Protein AF-A0A351DWK0-F1 (afdb_monomer)

Radius of gyration: 22.47 Å; Cα contacts (8 Å, |Δi|>4): 484; chains: 1; bounding box: 54×38×73 Å

Structure (mmCIF, N/CA/C/O backbone):
data_AF-A0A351DWK0-F1
#
_entry.id   AF-A0A351DWK0-F1
#
loop_
_atom_site.group_PDB
_atom_site.id
_atom_site.type_symbol
_atom_site.label_atom_id
_atom_site.label_alt_id
_atom_site.label_comp_id
_atom_site.label_asym_id
_atom_site.label_entity_id
_atom_site.label_seq_id
_atom_site.pdbx_PDB_ins_code
_atom_site.Cartn_x
_atom_site.Cartn_y
_atom_site.Cartn_z
_atom_site.occupancy
_atom_site.B_iso_or_equiv
_atom_site.auth_seq_id
_atom_site.auth_comp_id
_atom_site.auth_asym_id
_atom_site.auth_atom_id
_atom_site.pdbx_PDB_model_num
ATOM 1 N N . PHE A 1 1 ? 7.280 5.983 -41.305 1.00 77.06 1 PHE A N 1
ATOM 2 C CA . PHE A 1 1 ? 7.135 5.946 -39.835 1.00 77.06 1 PHE A CA 1
ATOM 3 C C . PHE A 1 1 ? 6.569 7.283 -39.385 1.00 77.06 1 PHE A C 1
ATOM 5 O O . PHE A 1 1 ? 6.806 8.279 -40.056 1.00 77.06 1 PHE A O 1
ATOM 12 N N . SER A 1 2 ? 5.813 7.308 -38.293 1.00 90.44 2 SER A N 1
ATOM 13 C CA . SER A 1 2 ? 5.296 8.537 -37.687 1.00 90.44 2 SER A CA 1
ATOM 14 C C . SER A 1 2 ? 5.762 8.595 -36.242 1.00 90.44 2 SER A C 1
ATOM 16 O O . SER A 1 2 ? 5.677 7.592 -35.536 1.00 90.44 2 SER A O 1
ATOM 18 N N . PHE A 1 3 ? 6.229 9.756 -35.802 1.00 91.00 3 PHE A N 1
ATOM 19 C CA . PHE A 1 3 ? 6.568 9.990 -34.406 1.00 91.00 3 PHE A CA 1
ATOM 20 C C . PHE A 1 3 ? 5.473 10.818 -33.748 1.00 91.00 3 PHE A C 1
ATOM 22 O O . PHE A 1 3 ? 4.978 11.780 -34.332 1.00 91.00 3 PHE A O 1
ATOM 29 N N . ARG A 1 4 ? 5.121 10.455 -32.516 1.00 91.44 4 ARG A N 1
ATOM 30 C CA . ARG A 1 4 ? 4.272 11.262 -31.643 1.00 91.44 4 ARG A CA 1
ATOM 31 C C . ARG A 1 4 ? 5.098 11.658 -30.430 1.00 91.44 4 ARG A C 1
ATOM 33 O O . ARG A 1 4 ? 5.529 10.788 -29.681 1.00 91.44 4 ARG A O 1
ATOM 40 N N . ARG A 1 5 ? 5.306 12.961 -30.237 1.00 92.44 5 ARG A N 1
ATOM 41 C CA . ARG A 1 5 ? 5.884 13.486 -28.996 1.00 92.44 5 ARG A CA 1
ATOM 42 C C . ARG A 1 5 ? 4.793 13.541 -27.931 1.00 92.44 5 ARG A C 1
ATOM 44 O O . ARG A 1 5 ? 3.700 14.034 -28.201 1.00 92.44 5 ARG A O 1
ATOM 51 N N . VAL A 1 6 ? 5.102 13.051 -26.737 1.00 90.69 6 VAL A N 1
ATOM 52 C CA . VAL A 1 6 ? 4.281 13.235 -25.537 1.00 90.69 6 VAL A CA 1
ATOM 53 C C . VAL A 1 6 ? 5.080 14.123 -24.594 1.00 90.69 6 VAL A C 1
ATOM 55 O O . VAL A 1 6 ? 6.184 13.765 -24.203 1.00 90.69 6 VAL A O 1
ATOM 58 N N . GLU A 1 7 ? 4.556 15.305 -24.291 1.00 91.62 7 GLU A N 1
ATOM 59 C CA . GLU A 1 7 ? 5.207 16.290 -23.424 1.00 91.62 7 GLU A CA 1
ATOM 60 C C . GLU A 1 7 ? 4.630 16.173 -22.014 1.00 91.62 7 GLU A C 1
ATOM 62 O O . GLU A 1 7 ? 3.740 16.918 -21.614 1.00 91.62 7 GLU A O 1
ATOM 67 N N . LYS A 1 8 ? 5.084 15.139 -21.306 1.00 89.06 8 LYS A N 1
ATOM 68 C CA . LYS A 1 8 ? 4.753 14.856 -19.910 1.00 89.06 8 LYS A CA 1
ATOM 69 C C . LYS A 1 8 ? 5.985 14.285 -19.220 1.00 89.06 8 LYS A C 1
ATOM 71 O O . LYS A 1 8 ? 6.815 13.643 -19.865 1.00 89.06 8 LYS A O 1
ATOM 76 N N . GLU A 1 9 ? 6.069 14.471 -17.910 1.00 88.06 9 GLU A N 1
ATOM 77 C CA . GLU A 1 9 ? 7.011 13.711 -17.096 1.00 88.06 9 GLU A CA 1
ATOM 78 C C . GLU A 1 9 ? 6.636 12.229 -17.120 1.00 88.06 9 GLU A C 1
ATOM 80 O O . GLU A 1 9 ? 5.460 11.881 -17.026 1.00 88.06 9 GLU A O 1
ATOM 85 N N . LEU A 1 10 ? 7.630 11.347 -17.251 1.00 87.94 10 LEU A N 1
ATOM 86 C CA . LEU A 1 10 ? 7.388 9.921 -17.476 1.00 87.94 10 LEU A CA 1
ATOM 87 C C . LEU A 1 10 ? 6.623 9.262 -16.318 1.00 87.94 10 LEU A C 1
ATOM 89 O O . LEU A 1 10 ? 5.767 8.422 -16.569 1.00 87.9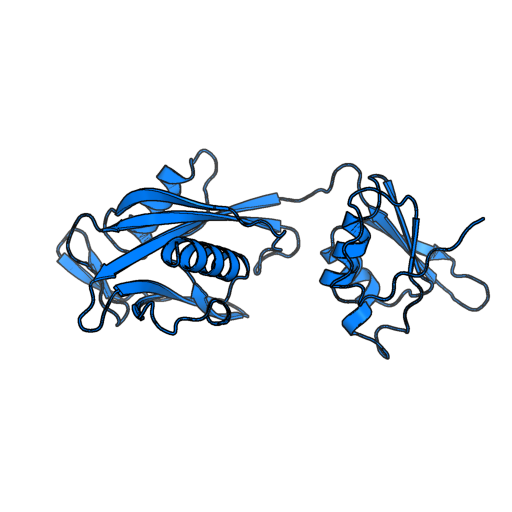4 10 LEU A O 1
ATOM 93 N N . LEU A 1 11 ? 6.878 9.685 -15.075 1.00 85.38 11 LEU A N 1
ATOM 94 C CA . LEU A 1 11 ? 6.152 9.221 -13.883 1.00 85.38 11 LEU A CA 1
ATOM 95 C C . LEU A 1 11 ? 4.657 9.563 -13.903 1.00 85.38 11 LEU A C 1
ATOM 97 O O . LEU A 1 11 ? 3.870 8.883 -13.256 1.00 85.38 11 LEU A O 1
ATOM 101 N N . HIS A 1 12 ? 4.274 10.603 -14.641 1.00 83.44 12 HIS A N 1
ATOM 102 C CA . HIS A 1 12 ? 2.909 11.131 -14.711 1.00 83.44 12 HIS A CA 1
ATOM 103 C C . HIS A 1 12 ? 2.319 11.002 -16.124 1.00 83.44 12 HIS A C 1
ATOM 105 O O . HIS A 1 12 ? 1.314 11.632 -16.466 1.00 83.44 12 HIS A O 1
ATOM 111 N N . ALA A 1 13 ? 2.976 10.228 -16.989 1.00 83.00 13 ALA A N 1
ATOM 112 C CA . ALA A 1 13 ? 2.512 9.989 -18.337 1.00 83.00 13 ALA A CA 1
ATOM 113 C C . ALA A 1 13 ? 1.430 8.904 -18.316 1.00 83.00 13 ALA A C 1
ATOM 115 O O . ALA A 1 13 ? 1.707 7.756 -17.977 1.00 83.00 13 ALA A O 1
ATOM 116 N N . ASP A 1 14 ? 0.218 9.254 -18.753 1.00 84.94 14 ASP A N 1
ATOM 117 C CA . ASP A 1 14 ? -0.890 8.307 -18.954 1.00 84.94 14 ASP A CA 1
ATOM 118 C C . ASP A 1 14 ? -0.629 7.438 -20.191 1.00 84.94 14 ASP A C 1
ATOM 120 O O . ASP A 1 14 ? -1.226 7.607 -21.261 1.00 84.94 14 ASP A O 1
ATOM 124 N N . LEU A 1 15 ? 0.356 6.551 -20.083 1.00 90.00 15 LEU A N 1
ATOM 125 C CA . LEU A 1 15 ? 0.690 5.606 -21.133 1.00 90.00 15 LEU A CA 1
ATOM 126 C C . LEU A 1 15 ? -0.313 4.447 -21.107 1.00 90.00 15 LEU A C 1
ATOM 128 O O . LEU A 1 15 ? -0.598 3.909 -20.039 1.00 90.00 15 LEU A O 1
ATOM 132 N N . PRO A 1 16 ? -0.823 4.011 -22.272 1.00 90.25 16 PRO A N 1
ATOM 133 C CA . PRO A 1 16 ? -1.728 2.874 -22.323 1.00 90.25 16 PRO A CA 1
ATOM 134 C C . PRO A 1 16 ? -1.023 1.601 -21.844 1.00 90.25 16 PRO A C 1
ATOM 136 O O . PRO A 1 16 ? 0.094 1.287 -22.271 1.00 90.25 16 PRO A O 1
ATOM 139 N N . GLU A 1 17 ? -1.693 0.846 -20.977 1.00 87.50 17 GLU A N 1
ATOM 140 C CA . GLU A 1 17 ? -1.194 -0.438 -20.499 1.00 87.50 17 GLU A CA 1
ATOM 141 C C . GLU A 1 17 ? -1.066 -1.460 -21.633 1.00 87.50 17 GLU A C 1
ATOM 143 O O . GLU A 1 17 ? -1.918 -1.548 -22.518 1.00 87.50 17 GLU A O 1
ATOM 148 N N . ARG A 1 18 ? -0.016 -2.292 -21.572 1.00 89.12 18 ARG A N 1
ATOM 149 C CA . ARG A 1 18 ? 0.206 -3.431 -22.485 1.00 89.12 18 ARG A CA 1
ATOM 150 C C . ARG A 1 18 ? 0.098 -3.051 -23.969 1.00 89.12 18 ARG A C 1
ATOM 152 O O . ARG A 1 18 ? -0.403 -3.828 -24.779 1.00 89.12 18 ARG A O 1
ATOM 159 N N . HIS A 1 19 ? 0.565 -1.864 -24.333 1.00 94.56 19 HIS A N 1
ATOM 160 C CA . HIS A 1 19 ? 0.405 -1.317 -25.674 1.00 94.56 19 HIS A CA 1
ATOM 161 C C . HIS A 1 19 ? 1.674 -1.419 -26.522 1.00 94.56 19 HIS A C 1
ATOM 163 O O . HIS A 1 19 ? 1.600 -1.735 -27.709 1.00 94.56 19 HIS A O 1
ATOM 169 N N . TYR A 1 20 ? 2.841 -1.178 -25.925 1.00 97.00 20 TYR A N 1
ATOM 170 C CA . TYR A 1 20 ? 4.104 -1.070 -26.652 1.00 97.00 20 TYR A CA 1
ATOM 171 C C . TYR A 1 20 ? 4.852 -2.403 -26.701 1.00 97.00 20 TYR A C 1
ATOM 173 O O . TYR A 1 20 ? 4.844 -3.171 -25.744 1.00 97.00 20 TYR A O 1
ATOM 181 N N . ASP A 1 21 ? 5.532 -2.685 -27.809 1.00 97.25 21 ASP A N 1
ATOM 182 C CA . ASP A 1 21 ? 6.360 -3.891 -27.945 1.00 97.25 21 ASP A CA 1
ATOM 183 C C . ASP A 1 21 ? 7.788 -3.668 -27.418 1.00 97.25 21 ASP A C 1
ATOM 185 O O . ASP A 1 21 ? 8.394 -4.575 -26.841 1.00 97.25 21 ASP A O 1
ATOM 189 N N . VAL A 1 22 ? 8.324 -2.453 -27.595 1.00 97.31 22 VAL A N 1
ATOM 190 C CA . VAL A 1 22 ? 9.688 -2.082 -27.198 1.00 97.31 22 VAL A CA 1
ATOM 191 C C . VAL A 1 22 ? 9.729 -0.657 -26.641 1.00 97.31 22 VAL A C 1
ATOM 193 O O . VAL A 1 22 ? 9.125 0.253 -27.206 1.00 97.31 22 VAL A O 1
ATOM 196 N N . VAL A 1 23 ? 10.493 -0.463 -25.568 1.00 97.25 23 VAL A N 1
ATOM 197 C CA . VAL A 1 23 ? 10.892 0.829 -25.005 1.00 97.25 23 VAL A CA 1
ATOM 198 C C . VAL A 1 23 ? 12.396 1.004 -25.210 1.00 97.25 23 VAL A C 1
ATOM 200 O O . VAL A 1 23 ? 13.201 0.194 -24.745 1.00 97.25 23 VAL A O 1
ATOM 203 N N . PHE A 1 24 ? 12.784 2.078 -25.893 1.00 96.31 24 PHE A N 1
ATOM 204 C CA . PHE A 1 24 ? 14.175 2.520 -25.978 1.00 96.31 24 PHE A CA 1
ATOM 205 C C . PHE A 1 24 ? 14.410 3.557 -24.883 1.00 96.31 24 PHE A C 1
ATOM 207 O O . PHE A 1 24 ? 13.910 4.676 -24.976 1.00 96.31 24 PHE A O 1
ATOM 214 N N . PHE A 1 25 ? 15.118 3.166 -23.825 1.00 96.00 25 PHE A N 1
ATOM 215 C CA . PHE A 1 25 ? 15.338 4.015 -22.662 1.00 96.00 25 PHE A CA 1
ATOM 216 C C . PHE A 1 25 ? 16.722 4.667 -22.719 1.00 96.00 25 PHE A C 1
ATOM 218 O O . PHE A 1 25 ? 17.745 4.016 -22.482 1.00 96.00 25 PHE A O 1
ATOM 225 N N . ASP A 1 26 ? 16.727 5.956 -23.047 1.00 93.75 26 ASP A N 1
ATOM 226 C CA . ASP A 1 26 ? 17.923 6.759 -23.321 1.00 93.75 26 ASP A CA 1
ATOM 227 C C . ASP A 1 26 ? 17.987 7.986 -22.394 1.00 93.75 26 ASP A C 1
ATOM 229 O O . ASP A 1 26 ? 18.011 9.132 -22.833 1.00 93.75 26 ASP A O 1
ATOM 233 N N . ALA A 1 27 ? 17.922 7.733 -21.084 1.00 92.25 27 ALA A N 1
ATOM 234 C CA . ALA A 1 27 ? 18.129 8.744 -20.045 1.00 92.25 27 ALA A CA 1
ATOM 235 C C . ALA A 1 27 ? 19.622 8.899 -19.722 1.00 92.25 27 ALA A C 1
ATOM 237 O O . ALA A 1 27 ? 20.415 7.985 -19.979 1.00 92.25 27 ALA A O 1
ATOM 238 N N . PHE A 1 28 ? 20.012 10.013 -19.091 1.00 93.50 28 PHE A N 1
ATOM 239 C CA . PHE A 1 28 ? 21.391 10.179 -18.627 1.00 93.50 28 PHE A CA 1
ATOM 240 C C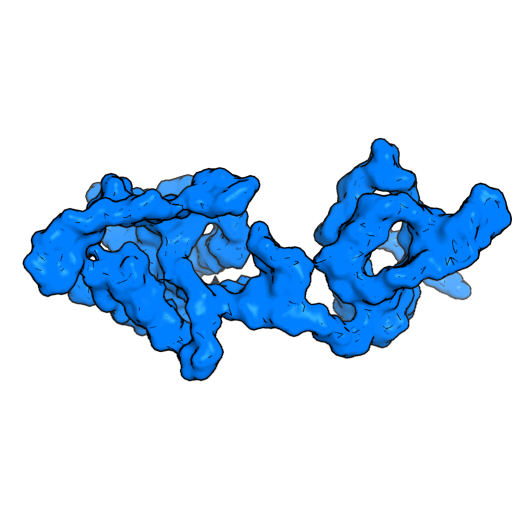 . PHE A 1 28 ? 21.759 9.109 -17.591 1.00 93.50 28 PHE A C 1
ATOM 242 O O . PHE A 1 28 ? 20.903 8.454 -17.001 1.00 93.50 28 PHE A O 1
ATOM 249 N N . ALA A 1 29 ? 23.059 8.897 -17.359 1.00 89.94 29 ALA A N 1
ATOM 250 C CA . ALA A 1 29 ? 23.512 7.865 -16.425 1.00 89.94 29 ALA A CA 1
ATOM 251 C C . ALA A 1 29 ? 22.920 8.068 -15.009 1.00 89.94 29 ALA A C 1
ATOM 253 O O . ALA A 1 29 ? 22.772 9.217 -14.591 1.00 89.94 29 ALA A O 1
ATOM 254 N N . PRO A 1 30 ? 22.673 6.992 -14.237 1.00 92.06 30 PRO A N 1
ATOM 255 C CA . PRO A 1 30 ? 22.147 7.066 -12.870 1.00 92.06 30 PRO A CA 1
ATOM 256 C C . PRO A 1 30 ? 22.837 8.069 -11.943 1.00 92.06 30 PRO A C 1
ATOM 258 O O . PRO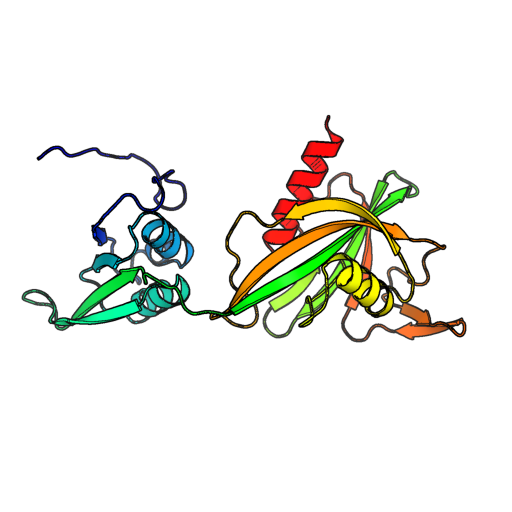 A 1 30 ? 22.188 8.648 -11.087 1.00 92.06 30 PRO A O 1
ATOM 261 N N . THR A 1 31 ? 24.135 8.317 -12.117 1.00 92.62 31 THR A N 1
ATOM 262 C CA . THR A 1 31 ? 24.879 9.311 -11.327 1.00 92.62 31 THR A CA 1
ATOM 263 C C . THR A 1 31 ? 24.539 10.762 -11.675 1.00 92.62 31 THR A C 1
ATOM 265 O O . THR A 1 31 ? 24.721 11.639 -10.840 1.00 92.62 31 THR A O 1
ATOM 268 N N . ALA A 1 32 ? 24.109 11.025 -12.909 1.00 94.31 32 ALA A N 1
ATOM 269 C CA . ALA A 1 32 ? 23.746 12.354 -13.395 1.00 94.31 32 ALA A CA 1
ATOM 270 C C . ALA A 1 32 ? 22.243 12.623 -13.245 1.00 94.31 32 ALA A C 1
ATOM 272 O O . ALA A 1 32 ? 21.851 13.739 -12.922 1.00 94.31 32 ALA A O 1
ATOM 273 N N . GLU A 1 33 ? 21.411 11.598 -13.441 1.00 93.31 33 GLU A N 1
ATOM 274 C CA . GLU A 1 33 ? 19.953 11.726 -13.406 1.00 93.31 33 GLU A CA 1
ATOM 275 C C . GLU A 1 33 ? 19.294 10.577 -12.616 1.00 93.31 33 GLU A C 1
ATOM 277 O O . GLU A 1 33 ? 18.592 9.747 -13.190 1.00 93.31 33 GLU A O 1
ATOM 282 N N . PRO A 1 34 ? 19.500 10.486 -11.285 1.00 92.19 34 PRO A N 1
ATOM 283 C CA . PRO A 1 34 ? 19.082 9.317 -10.502 1.00 92.19 34 PRO A CA 1
ATOM 284 C C . PRO A 1 34 ? 17.572 9.047 -10.531 1.00 92.19 34 PRO A C 1
ATOM 286 O O . PRO A 1 34 ? 17.145 7.894 -10.524 1.00 92.19 34 PRO A O 1
ATOM 289 N N . HIS A 1 35 ? 16.756 10.103 -10.579 1.00 91.94 35 HIS A N 1
ATOM 290 C CA . HIS A 1 35 ? 15.296 10.012 -10.496 1.00 91.94 35 HIS A CA 1
ATOM 291 C C . HIS A 1 35 ? 14.674 9.248 -11.680 1.00 91.94 35 HIS A C 1
ATOM 293 O O . HIS A 1 35 ? 13.710 8.501 -11.490 1.00 91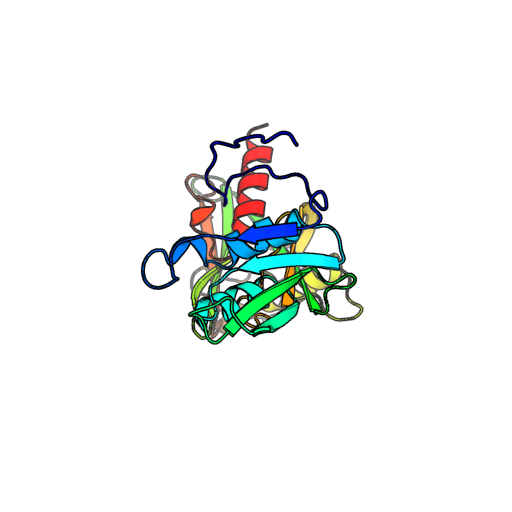.94 35 HIS A O 1
ATOM 299 N N . MET A 1 36 ? 15.273 9.349 -12.874 1.00 94.38 36 MET A N 1
ATOM 300 C CA . MET A 1 36 ? 14.857 8.596 -14.064 1.00 94.38 36 MET A CA 1
ATOM 301 C C . MET A 1 36 ? 15.107 7.090 -13.932 1.00 94.38 36 MET A C 1
ATOM 303 O O . MET A 1 36 ? 14.481 6.294 -14.626 1.00 94.38 36 MET A O 1
ATOM 307 N N . TRP A 1 37 ? 15.977 6.679 -13.009 1.00 94.25 37 TRP A N 1
ATOM 308 C CA . TRP A 1 37 ? 16.263 5.275 -12.708 1.00 94.25 37 TRP A CA 1
ATOM 309 C C . TRP A 1 37 ? 15.542 4.780 -11.455 1.00 94.25 37 TRP A C 1
ATOM 311 O O . TRP A 1 37 ? 15.923 3.758 -10.888 1.00 94.25 37 TRP A O 1
ATOM 321 N N . SER A 1 38 ? 14.508 5.493 -11.009 1.00 90.12 38 SER A N 1
ATOM 322 C CA . SER A 1 38 ? 13.667 5.052 -9.901 1.00 90.12 38 SER A CA 1
ATOM 323 C C . SER A 1 38 ? 12.831 3.825 -10.275 1.00 90.12 38 SER A C 1
ATOM 325 O O . SER A 1 38 ? 12.498 3.592 -11.440 1.00 90.12 38 SER A O 1
ATOM 327 N N . VAL A 1 39 ? 12.443 3.050 -9.259 1.00 86.25 39 VAL A N 1
ATOM 328 C CA . VAL A 1 39 ? 11.550 1.893 -9.432 1.00 86.25 39 VAL A CA 1
ATOM 329 C C . VAL A 1 39 ? 10.219 2.320 -10.059 1.00 86.25 39 VAL A C 1
ATOM 331 O O . VAL A 1 39 ? 9.743 1.635 -10.954 1.00 86.25 39 VAL A O 1
ATOM 334 N N . GLY A 1 40 ? 9.672 3.480 -9.672 1.00 84.50 40 GLY A N 1
ATOM 335 C CA . GLY A 1 40 ? 8.426 4.009 -10.238 1.00 84.50 40 GLY A CA 1
ATOM 336 C C . GLY A 1 40 ? 8.505 4.248 -11.748 1.00 84.50 40 GLY A C 1
ATOM 337 O O . GLY A 1 40 ? 7.624 3.816 -12.484 1.00 84.50 40 GLY A O 1
ATOM 338 N N . VAL A 1 41 ? 9.597 4.849 -12.241 1.00 93.12 41 VAL A N 1
ATOM 339 C CA . VAL A 1 41 ? 9.803 5.050 -13.690 1.00 93.12 41 VAL A CA 1
ATOM 340 C C . VAL A 1 41 ? 9.904 3.710 -14.423 1.00 93.12 41 VAL A C 1
ATOM 342 O O . VAL A 1 41 ? 9.274 3.516 -15.466 1.00 93.12 41 VAL A O 1
ATOM 345 N N . MET A 1 42 ? 10.671 2.765 -13.872 1.00 94.25 42 MET A N 1
ATOM 346 C CA . MET A 1 42 ? 10.795 1.422 -14.445 1.00 94.25 42 MET A CA 1
ATOM 347 C C . MET A 1 42 ? 9.447 0.696 -14.472 1.00 94.25 42 MET A C 1
ATOM 349 O O . MET A 1 42 ? 9.137 0.019 -15.451 1.00 94.25 42 MET A O 1
ATOM 353 N N . ASP A 1 43 ? 8.624 0.869 -13.443 1.00 88.94 43 ASP A N 1
ATOM 354 C CA . ASP A 1 43 ? 7.317 0.234 -13.350 1.00 88.94 43 ASP A CA 1
ATOM 355 C C . ASP A 1 43 ? 6.307 0.816 -14.351 1.00 88.94 43 ASP A C 1
ATOM 357 O O . ASP A 1 43 ? 5.617 0.045 -15.018 1.00 88.94 43 ASP A O 1
ATOM 361 N N . VAL A 1 44 ? 6.296 2.137 -14.582 1.00 91.88 44 VAL A N 1
ATOM 362 C CA . VAL A 1 44 ? 5.507 2.754 -15.670 1.00 91.88 44 VAL A CA 1
ATOM 363 C C . VAL A 1 44 ? 5.880 2.142 -17.025 1.00 91.88 44 VAL A C 1
ATOM 365 O O . VAL A 1 44 ? 5.011 1.712 -17.791 1.00 91.88 44 VAL A O 1
ATOM 368 N N . MET A 1 45 ? 7.181 2.034 -17.316 1.00 95.06 45 MET A N 1
ATOM 369 C CA . MET A 1 45 ? 7.654 1.434 -18.569 1.00 95.06 45 MET A CA 1
ATOM 370 C C . MET A 1 45 ? 7.313 -0.055 -18.671 1.00 95.06 45 MET A C 1
ATOM 372 O O . MET A 1 45 ? 6.990 -0.553 -19.751 1.00 95.06 45 MET A O 1
ATOM 376 N N . ARG A 1 46 ? 7.352 -0.789 -17.557 1.00 93.00 46 ARG A N 1
ATOM 377 C CA . ARG A 1 46 ? 6.934 -2.192 -17.528 1.00 93.00 46 ARG A CA 1
ATOM 378 C C . ARG A 1 46 ? 5.444 -2.328 -17.824 1.00 93.00 46 ARG A C 1
ATOM 380 O O . ARG A 1 46 ? 5.067 -3.189 -18.617 1.00 93.00 46 ARG A O 1
ATOM 387 N N . HIS A 1 47 ? 4.598 -1.500 -17.219 1.00 89.88 47 HIS A N 1
ATOM 388 C CA . HIS A 1 47 ? 3.147 -1.571 -17.384 1.00 89.88 47 HIS A CA 1
ATOM 389 C C . HIS A 1 47 ? 2.694 -1.238 -18.806 1.00 89.88 47 HIS A C 1
ATOM 391 O O . HIS A 1 47 ? 1.775 -1.890 -19.318 1.00 89.88 47 HIS A O 1
ATOM 397 N N . CYS A 1 48 ? 3.373 -0.310 -19.483 1.00 94.00 48 CYS A N 1
ATOM 398 C CA . CYS A 1 48 ? 3.033 0.061 -20.854 1.00 94.00 48 CYS A CA 1
ATOM 399 C C . CYS A 1 48 ? 3.508 -0.965 -21.906 1.00 94.00 48 CYS A C 1
ATOM 401 O O . CYS A 1 48 ? 2.934 -1.035 -22.995 1.00 94.00 48 CYS A O 1
ATOM 403 N N . LEU A 1 49 ? 4.500 -1.809 -21.593 1.00 95.75 49 LEU A N 1
ATOM 404 C CA . LEU A 1 49 ? 4.978 -2.880 -22.479 1.00 95.75 49 LEU A CA 1
ATOM 405 C C . LEU A 1 49 ? 4.006 -4.064 -22.544 1.00 95.75 49 LEU A C 1
ATOM 407 O O . LEU A 1 49 ? 3.473 -4.479 -21.527 1.00 95.75 49 LEU A O 1
ATOM 411 N N . LYS A 1 50 ? 3.803 -4.703 -23.694 1.00 93.88 50 LYS A N 1
ATOM 412 C CA . LYS A 1 50 ? 3.089 -5.992 -23.777 1.00 93.88 50 LYS A CA 1
ATOM 413 C C . LYS A 1 50 ? 3.835 -7.090 -23.005 1.00 93.88 50 LYS A C 1
ATOM 415 O O . LYS A 1 50 ? 5.054 -7.005 -22.849 1.00 93.88 50 LYS A O 1
ATOM 420 N N . PRO A 1 51 ? 3.150 -8.155 -22.545 1.00 87.31 51 PRO A N 1
ATOM 421 C CA . PRO A 1 51 ? 3.819 -9.378 -22.102 1.00 87.31 51 PRO A CA 1
ATOM 422 C C . PRO A 1 51 ? 4.847 -9.852 -23.144 1.00 87.31 51 PRO A C 1
ATOM 424 O O . PRO A 1 51 ? 4.509 -9.980 -24.318 1.00 87.31 51 PRO A O 1
ATOM 427 N N . GLY A 1 52 ? 6.095 -10.069 -22.727 1.00 90.50 52 GLY A N 1
ATOM 428 C CA . GLY A 1 52 ? 7.224 -10.404 -23.604 1.00 90.50 52 GLY A CA 1
ATOM 429 C C . GLY A 1 52 ? 7.943 -9.204 -24.237 1.00 90.50 52 GLY A C 1
ATOM 430 O O . GLY A 1 52 ? 9.009 -9.389 -24.823 1.00 90.50 52 GLY A O 1
ATOM 431 N N . GLY A 1 53 ? 7.403 -7.989 -24.097 1.00 95.62 53 GLY A N 1
ATOM 432 C CA . GLY A 1 53 ? 7.988 -6.749 -24.606 1.00 95.62 53 GLY A CA 1
ATOM 433 C C . GLY A 1 53 ? 9.287 -6.359 -23.899 1.00 95.62 53 GLY A C 1
ATOM 434 O O . GLY A 1 53 ? 9.567 -6.810 -22.780 1.00 95.62 53 GLY A O 1
ATOM 435 N N . TRP A 1 54 ? 10.104 -5.541 -24.565 1.00 96.50 54 TRP A N 1
ATOM 436 C CA . TRP A 1 54 ? 11.474 -5.243 -24.131 1.00 96.50 54 TRP A CA 1
ATOM 437 C C . TRP A 1 54 ? 11.671 -3.782 -23.762 1.00 96.50 54 TRP A C 1
ATOM 439 O O . TRP A 1 54 ? 11.257 -2.894 -24.493 1.00 96.50 54 TRP A O 1
ATOM 449 N N . LEU A 1 55 ? 12.417 -3.536 -22.695 1.00 97.62 55 LEU A N 1
ATOM 450 C CA . LEU A 1 55 ? 13.115 -2.280 -22.483 1.00 97.62 55 LEU A CA 1
ATOM 451 C C . LEU A 1 55 ? 14.598 -2.500 -22.779 1.00 97.62 55 LEU A C 1
ATOM 453 O O . LEU A 1 55 ? 15.207 -3.452 -22.288 1.00 97.62 55 LEU A O 1
ATOM 457 N N . VAL A 1 56 ? 15.189 -1.621 -23.581 1.00 96.38 56 VAL A N 1
ATOM 458 C CA . VAL A 1 56 ? 16.625 -1.637 -23.885 1.00 96.38 56 VAL A CA 1
ATOM 459 C C . VAL A 1 56 ? 17.254 -0.298 -23.535 1.00 96.38 56 VAL A C 1
ATOM 461 O O . VAL A 1 56 ? 16.670 0.754 -23.782 1.00 96.38 56 VAL A O 1
ATOM 464 N N . THR A 1 57 ? 18.454 -0.335 -22.960 1.00 95.31 57 THR A N 1
ATOM 465 C CA . THR A 1 57 ? 19.218 0.871 -22.627 1.00 95.31 57 THR A CA 1
ATOM 466 C C . THR A 1 57 ? 20.712 0.620 -22.767 1.00 95.31 57 THR A C 1
ATOM 468 O O . THR A 1 57 ? 21.188 -0.488 -22.518 1.00 95.31 57 THR A O 1
ATOM 471 N N . TYR A 1 58 ? 21.473 1.659 -23.119 1.00 92.69 58 TYR A N 1
ATOM 472 C 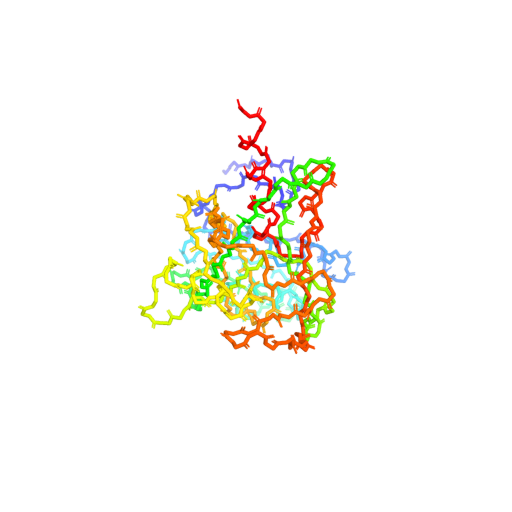CA . TYR A 1 58 ? 22.934 1.591 -23.140 1.00 92.69 58 TYR A CA 1
ATOM 473 C C . TYR A 1 58 ? 23.537 1.443 -21.732 1.00 92.69 58 TYR A C 1
ATOM 475 O O . TYR A 1 58 ? 24.701 1.060 -21.592 1.00 92.69 58 TYR A O 1
ATOM 483 N N . CYS A 1 59 ? 22.790 1.798 -20.682 1.00 92.12 59 CYS A N 1
ATOM 484 C CA . CYS A 1 59 ? 23.277 1.772 -19.311 1.00 92.12 59 CYS A CA 1
ATOM 485 C C . CYS A 1 59 ? 23.441 0.331 -18.808 1.00 92.12 59 CYS A C 1
ATOM 487 O O . CYS A 1 59 ? 22.540 -0.492 -18.940 1.00 92.12 59 CYS A O 1
ATOM 489 N N . ALA A 1 60 ? 24.582 0.042 -18.179 1.00 92.75 60 ALA A N 1
ATOM 490 C CA . ALA A 1 60 ? 24.863 -1.239 -17.522 1.00 92.75 60 ALA A CA 1
ATOM 491 C C . ALA A 1 60 ? 25.227 -1.093 -16.037 1.00 92.75 60 ALA A C 1
ATOM 493 O O . ALA A 1 60 ? 25.798 -2.003 -15.431 1.00 92.75 60 ALA A O 1
ATOM 494 N N . GLN A 1 61 ? 24.918 0.062 -15.442 1.00 93.19 61 GLN A N 1
ATOM 495 C CA . GLN A 1 61 ? 25.220 0.328 -14.039 1.00 93.19 61 GLN A CA 1
ATOM 496 C C . GLN A 1 61 ? 24.354 -0.523 -13.098 1.00 93.19 61 GLN A C 1
ATOM 498 O O . GLN A 1 61 ? 23.238 -0.933 -13.425 1.00 93.19 61 GLN A O 1
ATOM 503 N N . GLY A 1 62 ? 24.892 -0.798 -11.906 1.00 91.19 62 GLY A N 1
ATOM 504 C CA . GLY A 1 62 ? 24.241 -1.651 -10.910 1.00 91.19 62 GLY A CA 1
ATOM 505 C C . GLY A 1 62 ? 22.900 -1.101 -10.421 1.00 91.19 62 GLY A C 1
ATOM 506 O O . GLY A 1 62 ? 21.964 -1.882 -10.272 1.00 91.19 62 GLY A O 1
ATOM 507 N N . ASP A 1 63 ? 22.796 0.217 -10.226 1.00 89.25 63 ASP A N 1
ATOM 508 C CA . ASP A 1 63 ? 21.558 0.880 -9.791 1.00 89.25 63 ASP A CA 1
ATOM 509 C C . ASP A 1 63 ? 20.427 0.699 -10.802 1.00 89.25 63 ASP A C 1
ATOM 511 O O . ASP A 1 63 ? 19.350 0.242 -10.434 1.00 89.25 63 ASP A O 1
ATOM 515 N N . ALA A 1 64 ? 20.711 0.927 -12.088 1.00 93.81 64 ALA A N 1
ATOM 516 C CA . ALA A 1 64 ? 19.760 0.697 -13.173 1.00 93.81 64 ALA A CA 1
ATOM 517 C C . ALA A 1 64 ? 19.239 -0.748 -13.178 1.00 93.81 64 ALA A C 1
ATOM 519 O O . ALA A 1 64 ? 18.033 -0.987 -13.231 1.00 93.81 64 ALA A O 1
ATOM 520 N N . ARG A 1 65 ? 20.147 -1.729 -13.064 1.00 93.38 65 ARG A N 1
ATOM 521 C CA . ARG A 1 65 ? 19.769 -3.148 -13.014 1.00 93.38 65 ARG A CA 1
ATOM 522 C C . ARG A 1 65 ? 18.894 -3.464 -11.802 1.00 93.38 65 ARG A C 1
ATOM 524 O O . ARG A 1 65 ? 17.932 -4.212 -11.947 1.00 93.38 65 ARG A O 1
ATOM 531 N N . ARG A 1 66 ? 19.241 -2.947 -10.619 1.00 87.56 66 ARG A N 1
ATOM 532 C CA . ARG A 1 66 ? 18.450 -3.153 -9.397 1.00 87.56 66 ARG A CA 1
ATOM 533 C C . ARG A 1 66 ? 17.053 -2.567 -9.550 1.00 87.56 66 ARG A C 1
ATOM 535 O O . ARG A 1 66 ? 16.097 -3.294 -9.332 1.00 87.56 66 ARG A O 1
ATOM 542 N N . ALA A 1 67 ? 16.937 -1.327 -10.021 1.00 88.19 67 ALA A N 1
ATOM 543 C CA . ALA A 1 67 ? 15.645 -0.683 -10.229 1.00 88.19 67 ALA A CA 1
ATOM 544 C C . ALA A 1 67 ? 14.747 -1.462 -11.203 1.00 88.19 67 ALA A C 1
ATOM 546 O O . ALA A 1 67 ? 13.570 -1.664 -10.919 1.00 88.19 67 ALA A O 1
ATOM 547 N N . MET A 1 68 ? 15.301 -1.962 -12.314 1.00 93.00 68 MET A N 1
ATOM 548 C CA . MET A 1 68 ? 14.554 -2.798 -13.263 1.00 93.00 68 MET A CA 1
ATOM 549 C C . MET A 1 68 ? 14.078 -4.118 -12.639 1.00 93.00 68 MET A C 1
ATOM 551 O O . MET A 1 68 ? 12.942 -4.526 -12.874 1.00 93.00 68 MET A O 1
ATOM 555 N N . LEU A 1 69 ? 14.927 -4.785 -11.850 1.00 85.75 69 LEU A N 1
ATOM 556 C CA . LEU A 1 69 ? 14.554 -6.019 -11.150 1.00 85.75 69 LEU A CA 1
ATOM 557 C C . LEU A 1 69 ? 13.462 -5.766 -10.109 1.00 85.75 69 LEU A C 1
ATOM 559 O O . LEU A 1 69 ? 12.476 -6.493 -10.096 1.00 85.75 69 LEU A O 1
ATOM 563 N N . SER A 1 70 ? 13.604 -4.717 -9.294 1.00 80.56 70 SER A N 1
ATOM 564 C CA . SER A 1 70 ? 12.607 -4.327 -8.289 1.00 80.56 70 SER A CA 1
ATOM 565 C C . SER A 1 70 ? 11.280 -3.902 -8.921 1.00 80.56 70 SER A C 1
ATOM 567 O O . SER A 1 70 ? 10.227 -4.141 -8.345 1.00 80.56 70 SER A O 1
ATOM 569 N N . ALA A 1 71 ? 11.307 -3.334 -10.129 1.00 85.50 71 ALA A N 1
ATOM 570 C CA . ALA A 1 71 ? 10.097 -3.066 -10.902 1.00 85.50 71 ALA A CA 1
ATOM 571 C C . ALA A 1 71 ? 9.474 -4.336 -11.510 1.00 85.50 71 ALA A C 1
ATOM 573 O O . ALA A 1 71 ? 8.394 -4.266 -12.078 1.00 85.50 71 ALA A O 1
ATOM 574 N N . GLY A 1 72 ? 10.123 -5.502 -11.423 1.00 82.19 72 GLY A N 1
ATOM 575 C CA . GLY A 1 72 ? 9.583 -6.781 -11.891 1.00 82.19 72 GLY A CA 1
ATOM 576 C C . GLY A 1 72 ? 9.938 -7.149 -13.335 1.00 82.19 72 GLY A C 1
ATOM 577 O O . GLY A 1 72 ? 9.252 -7.978 -13.944 1.00 82.19 72 GLY A O 1
ATOM 578 N N . PHE A 1 73 ? 10.983 -6.552 -13.915 1.00 89.81 73 PHE A N 1
ATOM 579 C CA . PHE A 1 73 ? 11.545 -7.022 -15.184 1.00 89.81 73 PHE A CA 1
ATOM 580 C C . PHE A 1 73 ? 12.454 -8.241 -14.995 1.00 89.81 73 PHE A C 1
ATOM 582 O O . PHE A 1 73 ? 13.221 -8.326 -14.037 1.00 89.81 73 PHE A O 1
ATOM 589 N N . ALA A 1 74 ? 12.483 -9.132 -15.987 1.00 90.00 74 ALA A N 1
ATOM 590 C CA . ALA A 1 74 ? 13.591 -10.068 -16.157 1.00 90.00 74 ALA A CA 1
ATOM 591 C C . ALA A 1 74 ? 14.745 -9.354 -16.879 1.00 90.00 74 ALA A C 1
ATOM 593 O O . ALA A 1 74 ? 14.577 -8.917 -18.017 1.00 90.00 74 ALA A O 1
ATOM 594 N N . VAL A 1 75 ? 15.907 -9.211 -16.232 1.00 93.50 75 VAL A N 1
ATOM 595 C CA . VAL A 1 75 ? 17.016 -8.387 -16.750 1.00 93.50 75 VAL A CA 1
ATOM 596 C C . VAL A 1 75 ? 18.217 -9.238 -17.154 1.00 93.50 75 VAL A C 1
ATOM 598 O O . VAL A 1 75 ? 18.803 -9.937 -16.326 1.00 93.50 75 VAL A O 1
ATOM 601 N N . GLU A 1 76 ? 18.642 -9.105 -18.409 1.00 93.06 76 GLU A N 1
ATOM 602 C CA . GLU A 1 76 ? 19.852 -9.715 -18.962 1.00 93.06 76 GLU A CA 1
ATOM 603 C C . GLU A 1 76 ? 20.909 -8.654 -19.317 1.00 93.06 76 GLU A C 1
ATOM 605 O O . GLU A 1 76 ? 20.598 -7.554 -19.784 1.00 93.06 76 GLU A O 1
ATOM 610 N N . ARG A 1 77 ? 22.188 -8.992 -19.107 1.00 93.94 77 ARG A N 1
ATOM 611 C CA . ARG A 1 77 ? 23.314 -8.221 -19.651 1.00 93.94 77 ARG A CA 1
ATOM 612 C C . ARG A 1 77 ? 23.584 -8.687 -21.073 1.00 93.94 77 ARG A C 1
ATOM 614 O O . ARG A 1 77 ? 23.633 -9.886 -21.337 1.00 93.94 77 ARG A O 1
ATOM 621 N N . ARG A 1 78 ? 23.780 -7.741 -21.983 1.00 93.06 78 ARG A N 1
ATOM 622 C CA . ARG A 1 78 ? 24.132 -7.999 -23.383 1.00 93.06 78 ARG A CA 1
ATOM 623 C C . ARG A 1 78 ? 25.444 -7.291 -23.717 1.00 93.06 78 ARG A C 1
ATOM 625 O O . ARG A 1 78 ? 25.753 -6.289 -23.069 1.00 93.06 78 ARG A O 1
ATOM 632 N N . PRO A 1 79 ? 26.209 -7.771 -24.713 1.00 92.75 79 PRO A N 1
ATOM 633 C CA . PRO A 1 79 ? 27.330 -7.012 -25.254 1.00 92.75 79 PRO A CA 1
ATOM 634 C C . PRO A 1 79 ? 26.869 -5.605 -25.642 1.00 92.75 79 PRO A C 1
ATOM 636 O O . PRO A 1 79 ? 25.823 -5.453 -26.277 1.00 92.75 79 PRO A O 1
ATOM 639 N N . GLY A 1 80 ? 27.611 -4.592 -25.199 1.00 86.75 80 GLY A N 1
ATOM 640 C CA . GLY A 1 80 ? 27.278 -3.205 -25.499 1.00 86.75 80 GLY A CA 1
ATOM 641 C C . GLY A 1 80 ? 27.559 -2.842 -26.964 1.00 86.75 80 GLY A C 1
ATOM 642 O O . GLY A 1 80 ? 28.265 -3.573 -27.666 1.00 86.75 80 GLY A O 1
ATOM 643 N N . PRO A 1 81 ? 27.024 -1.707 -27.444 1.00 82.12 81 PRO A N 1
ATOM 644 C CA . PRO A 1 81 ? 27.411 -1.149 -28.739 1.00 82.12 81 PRO A CA 1
ATOM 645 C C . PRO A 1 81 ? 28.903 -0.752 -28.748 1.00 82.12 81 PRO A C 1
ATOM 647 O O . PRO A 1 81 ? 29.525 -0.682 -27.683 1.00 82.12 81 PRO A O 1
ATOM 650 N N . PRO A 1 82 ? 29.498 -0.449 -29.922 1.00 86.69 82 PRO A N 1
ATOM 651 C CA . PRO A 1 82 ? 30.892 -0.014 -30.020 1.00 86.69 82 PRO A CA 1
ATOM 652 C C . PRO A 1 82 ? 31.248 1.062 -28.983 1.00 86.69 82 PRO A C 1
ATOM 654 O O . PRO A 1 82 ? 30.572 2.081 -28.870 1.00 86.69 82 PRO A O 1
ATOM 657 N N . GLY A 1 83 ? 32.298 0.817 -28.194 1.00 84.00 83 GLY A N 1
ATOM 658 C CA . GLY A 1 83 ? 32.726 1.710 -27.108 1.00 84.00 83 GLY A CA 1
ATOM 659 C C . GLY A 1 83 ? 32.075 1.455 -25.740 1.00 84.00 83 GLY A C 1
ATOM 660 O O . GLY A 1 83 ? 32.441 2.112 -24.766 1.00 84.00 83 GLY A O 1
ATOM 661 N N . LYS A 1 84 ? 31.155 0.489 -25.616 1.00 82.69 84 LYS A N 1
ATOM 662 C CA . LYS A 1 84 ? 30.557 0.064 -24.338 1.00 82.69 84 LYS A CA 1
ATOM 663 C C . LYS A 1 84 ? 30.724 -1.442 -24.149 1.00 82.69 84 LYS A C 1
ATOM 665 O O . LYS A 1 84 ? 30.414 -2.228 -25.034 1.00 82.69 84 LYS A O 1
ATOM 670 N N . ARG A 1 85 ? 31.193 -1.855 -22.966 1.00 88.38 85 ARG A N 1
ATOM 671 C CA . ARG A 1 85 ? 31.426 -3.276 -22.650 1.00 88.38 85 ARG A CA 1
ATOM 672 C C . ARG A 1 85 ? 30.119 -4.069 -22.588 1.00 88.38 85 ARG A C 1
ATOM 674 O O . ARG A 1 85 ? 30.025 -5.157 -23.142 1.00 88.38 85 ARG A O 1
ATOM 681 N N . GLU A 1 86 ? 29.121 -3.516 -21.911 1.00 93.31 86 GLU A N 1
ATOM 682 C CA . GLU A 1 86 ? 27.834 -4.160 -21.662 1.00 93.31 86 GLU A CA 1
ATOM 683 C C . GLU A 1 86 ? 26.703 -3.140 -21.790 1.00 93.31 86 GLU A C 1
ATOM 685 O O . GLU A 1 86 ? 26.921 -1.937 -21.638 1.00 93.31 86 GLU A O 1
ATOM 690 N N . MET A 1 87 ? 25.501 -3.650 -22.030 1.00 94.56 87 MET A N 1
ATOM 691 C CA . MET A 1 87 ? 24.233 -2.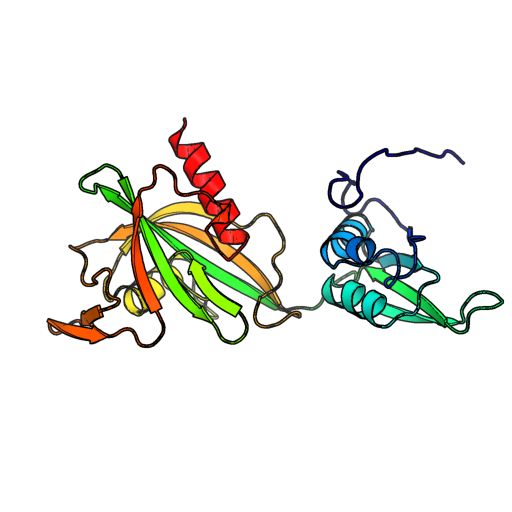931 -21.974 1.00 94.56 87 MET A CA 1
ATOM 692 C C . MET A 1 87 ? 23.170 -3.809 -21.294 1.00 94.56 87 MET A C 1
ATOM 694 O O . MET A 1 87 ? 23.364 -5.024 -21.162 1.00 94.56 87 MET A O 1
ATOM 698 N N . LEU A 1 88 ? 22.049 -3.224 -20.870 1.00 96.44 88 LEU A N 1
ATOM 699 C CA . LEU A 1 88 ? 20.945 -3.972 -20.263 1.00 96.44 88 LEU A CA 1
ATOM 700 C C . LEU A 1 88 ? 19.781 -4.128 -21.237 1.00 96.44 88 LEU A C 1
ATOM 702 O O . LEU A 1 88 ? 19.383 -3.191 -21.933 1.00 96.44 88 LEU A O 1
ATOM 706 N N . LYS A 1 89 ? 19.207 -5.329 -21.229 1.00 96.38 89 LYS A N 1
ATOM 707 C CA . LYS A 1 89 ? 17.898 -5.614 -21.804 1.00 96.38 89 LYS A CA 1
ATOM 708 C C . LYS A 1 89 ? 17.005 -6.178 -20.706 1.00 96.38 89 LYS A C 1
ATOM 710 O O . LYS A 1 89 ? 17.371 -7.132 -20.024 1.00 96.38 89 LYS A O 1
ATOM 715 N N . ALA A 1 90 ? 15.843 -5.573 -20.545 1.00 96.06 90 ALA A N 1
ATOM 716 C CA . ALA A 1 90 ? 14.825 -5.945 -19.583 1.00 96.06 90 ALA A CA 1
ATOM 717 C C . ALA A 1 90 ? 13.585 -6.445 -20.333 1.00 96.06 90 ALA A C 1
ATOM 719 O O . ALA A 1 90 ? 13.188 -5.866 -21.340 1.00 96.06 90 ALA A O 1
ATOM 720 N N . VAL A 1 91 ? 12.989 -7.542 -19.877 1.00 94.06 91 VAL A N 1
ATOM 721 C CA . VAL A 1 91 ? 11.829 -8.177 -20.513 1.00 94.06 91 VAL A CA 1
ATOM 722 C C . VAL A 1 91 ? 10.667 -8.180 -19.534 1.00 94.06 91 VAL A C 1
ATOM 724 O O . VAL A 1 91 ? 10.821 -8.623 -18.391 1.00 94.06 91 VAL A O 1
ATOM 727 N N . ARG A 1 92 ? 9.499 -7.688 -19.964 1.00 89.00 92 ARG A N 1
ATOM 728 C CA . ARG A 1 92 ? 8.266 -7.855 -19.190 1.00 89.00 92 ARG A CA 1
ATOM 729 C C . ARG A 1 92 ? 7.874 -9.328 -19.255 1.00 89.00 92 ARG A C 1
ATOM 731 O O . ARG A 1 92 ? 7.473 -9.813 -20.309 1.00 89.00 92 ARG A O 1
ATOM 738 N N . SER A 1 93 ? 7.968 -10.040 -18.140 1.00 79.06 93 SER A N 1
ATOM 739 C CA . SER A 1 93 ? 7.594 -11.456 -18.078 1.00 79.06 93 SER A CA 1
ATOM 740 C C . SER A 1 93 ? 6.129 -11.678 -18.474 1.00 79.06 93 SER A C 1
ATOM 742 O O . SER A 1 93 ? 5.253 -10.900 -18.095 1.00 79.06 93 SER A O 1
ATOM 744 N N . HIS A 1 94 ? 5.849 -12.766 -19.204 1.00 67.31 94 HIS A N 1
ATOM 745 C CA . HIS A 1 94 ? 4.472 -13.199 -19.488 1.00 67.31 94 HIS A CA 1
ATOM 746 C C . HIS A 1 94 ? 3.720 -13.602 -18.216 1.00 67.31 94 HIS A C 1
ATOM 748 O O . HIS A 1 94 ? 2.528 -13.336 -18.083 1.00 67.31 94 HIS A O 1
ATOM 754 N N . HIS A 1 95 ? 4.456 -14.185 -17.272 1.00 65.00 95 HIS A N 1
ATOM 755 C CA . HIS A 1 95 ? 3.991 -14.548 -15.945 1.00 65.00 95 HIS A CA 1
ATOM 756 C C . HIS A 1 95 ? 4.975 -13.946 -14.942 1.00 65.00 95 HIS A C 1
ATOM 758 O O . HIS A 1 95 ? 6.041 -14.530 -14.727 1.00 65.00 95 HIS A O 1
ATOM 764 N N . PRO A 1 96 ? 4.712 -12.743 -14.404 1.00 62.09 96 PRO A N 1
ATOM 765 C CA . PRO A 1 96 ? 5.527 -12.228 -13.316 1.00 62.09 96 PRO A CA 1
ATOM 766 C C . PRO A 1 96 ? 5.468 -13.230 -12.157 1.00 62.09 96 PRO A C 1
ATOM 768 O O . PRO A 1 96 ? 4.390 -13.653 -11.744 1.00 62.09 96 PRO A O 1
ATOM 771 N N . GLN A 1 97 ? 6.638 -13.666 -11.700 1.00 61.34 97 GLN A N 1
ATOM 772 C CA . GLN A 1 97 ? 6.770 -14.521 -10.526 1.00 61.34 97 GLN A CA 1
ATOM 773 C C . GLN A 1 97 ? 6.849 -13.626 -9.291 1.00 61.34 97 GLN A C 1
ATOM 775 O O . GLN A 1 97 ? 7.502 -12.586 -9.330 1.00 61.34 97 GLN A O 1
ATOM 780 N N . GLY A 1 98 ? 6.185 -14.023 -8.213 1.00 66.06 98 GLY A N 1
ATOM 781 C CA . GLY A 1 98 ? 6.146 -13.271 -6.966 1.00 66.06 98 GLY A CA 1
ATOM 782 C C . GLY A 1 98 ? 5.047 -13.796 -6.056 1.00 66.06 98 GLY A C 1
ATOM 783 O O . GLY A 1 98 ? 4.226 -14.623 -6.460 1.00 66.06 98 GLY A O 1
ATOM 784 N N . LYS A 1 99 ? 5.045 -13.324 -4.815 1.00 78.38 99 LYS A N 1
ATOM 785 C CA . LYS A 1 99 ? 3.979 -13.596 -3.852 1.00 78.38 99 LYS A CA 1
ATOM 786 C C . LYS A 1 99 ? 3.151 -12.330 -3.669 1.00 78.38 99 LYS A C 1
ATOM 788 O O . LYS A 1 99 ? 3.704 -11.236 -3.570 1.00 78.38 99 LYS A O 1
ATOM 793 N N . ILE A 1 100 ? 1.832 -12.491 -3.633 1.00 86.62 100 ILE A N 1
ATOM 794 C CA . ILE A 1 100 ? 0.911 -11.417 -3.264 1.00 86.62 100 ILE A CA 1
ATOM 795 C C . ILE A 1 100 ? 0.583 -11.605 -1.788 1.00 86.62 100 ILE A C 1
ATOM 797 O O . ILE A 1 100 ? 0.018 -12.625 -1.401 1.00 86.62 100 ILE A O 1
ATOM 801 N N . ASN A 1 101 ? 0.946 -10.617 -0.982 1.00 90.25 101 ASN A N 1
ATOM 802 C CA . ASN A 1 101 ? 0.551 -10.516 0.410 1.00 90.25 101 ASN A CA 1
ATOM 803 C C . ASN A 1 101 ? -0.714 -9.666 0.482 1.00 90.25 101 ASN A C 1
ATOM 805 O O . ASN A 1 101 ? -0.696 -8.490 0.117 1.00 90.25 101 ASN A O 1
ATOM 809 N N . VAL A 1 102 ? -1.807 -10.244 0.967 1.00 95.44 102 VAL A N 1
ATOM 810 C CA . VAL A 1 102 ? -3.026 -9.479 1.230 1.00 95.44 102 VAL A CA 1
ATOM 811 C C . VAL A 1 102 ? -2.957 -8.936 2.655 1.00 95.44 102 VAL A C 1
ATOM 813 O O . VAL A 1 102 ? -2.667 -9.679 3.593 1.00 95.44 102 VAL A O 1
ATOM 816 N N . ARG A 1 103 ? -3.188 -7.633 2.813 1.00 96.75 103 ARG A N 1
ATOM 817 C CA . ARG A 1 103 ? -3.300 -6.957 4.110 1.00 96.75 103 ARG A CA 1
ATOM 818 C C . ARG A 1 103 ? -4.735 -6.498 4.312 1.00 96.75 103 ARG A C 1
ATOM 820 O O . ARG A 1 103 ? -5.364 -6.050 3.355 1.00 96.75 103 ARG A O 1
ATOM 827 N N . VAL A 1 104 ? -5.247 -6.610 5.530 1.00 98.31 104 VAL A N 1
ATOM 828 C CA . VAL A 1 104 ? -6.620 -6.218 5.855 1.00 98.31 104 VAL A CA 1
ATOM 829 C C . VAL A 1 104 ? -6.601 -5.255 7.033 1.00 98.31 104 VAL A C 1
ATOM 831 O O . VAL A 1 104 ? -6.051 -5.575 8.083 1.00 98.31 104 VAL A O 1
ATOM 834 N N . TYR A 1 105 ? -7.204 -4.086 6.844 1.00 98.38 105 TYR A N 1
ATOM 835 C CA . TYR A 1 105 ? -7.183 -2.980 7.795 1.00 98.38 105 TYR A CA 1
ATOM 836 C C . TYR A 1 105 ? -8.592 -2.515 8.154 1.00 98.38 105 TYR A C 1
ATOM 838 O O . TYR A 1 105 ? -9.518 -2.607 7.341 1.00 98.38 105 TYR A O 1
ATOM 846 N N . MET A 1 106 ? -8.745 -1.989 9.369 1.00 97.81 106 MET A N 1
ATOM 847 C CA . MET A 1 106 ? -9.997 -1.412 9.857 1.00 97.81 106 MET A CA 1
ATOM 848 C C . MET A 1 106 ? -9.901 0.107 9.958 1.00 97.81 106 MET A C 1
ATOM 850 O O . MET A 1 106 ? -8.983 0.647 10.566 1.00 97.81 106 MET A O 1
ATOM 854 N N . VAL A 1 107 ? -10.896 0.788 9.399 1.00 97.88 107 VAL A N 1
ATOM 855 C CA . VAL A 1 107 ? -11.154 2.209 9.620 1.00 97.88 107 VAL A CA 1
ATOM 856 C C . VAL A 1 107 ? -12.260 2.298 10.662 1.00 97.88 107 VAL A C 1
ATOM 858 O O . VAL A 1 107 ? -13.419 1.990 10.372 1.00 97.88 107 VAL A O 1
ATOM 861 N N . VAL A 1 108 ? -11.886 2.670 11.885 1.00 96.88 108 VAL A N 1
ATOM 862 C CA . VAL A 1 108 ? -12.811 2.811 13.016 1.00 96.88 108 VAL A CA 1
ATOM 863 C C . VAL A 1 108 ? -12.958 4.287 13.340 1.00 96.88 108 VAL A C 1
ATOM 865 O O . VAL A 1 108 ? -11.966 4.948 13.635 1.00 96.88 108 VAL A O 1
ATOM 868 N N . ILE A 1 109 ? -14.191 4.788 13.287 1.00 95.12 109 ILE A N 1
ATOM 869 C CA . ILE A 1 109 ? -14.536 6.175 13.614 1.00 95.12 109 ILE A CA 1
ATOM 870 C C . ILE A 1 109 ? -15.375 6.185 14.889 1.00 95.12 109 ILE A C 1
ATOM 872 O O . ILE A 1 109 ? -16.274 5.355 15.045 1.00 95.12 109 ILE A O 1
ATOM 876 N N . ARG A 1 110 ? -15.119 7.147 15.775 1.00 92.94 110 ARG A N 1
ATOM 877 C CA . ARG A 1 110 ? -15.980 7.459 16.922 1.00 92.94 110 ARG A CA 1
ATOM 878 C C . ARG A 1 110 ? -16.329 8.941 16.947 1.00 92.94 110 ARG A C 1
ATOM 880 O O . ARG A 1 110 ? -15.634 9.747 16.336 1.00 92.94 110 ARG A O 1
ATOM 887 N N . GLU A 1 111 ? -17.360 9.292 17.705 1.00 93.75 111 GLU A N 1
ATOM 888 C CA . GLU A 1 111 ? -17.620 10.687 18.057 1.00 93.75 111 GLU A CA 1
ATOM 889 C C . GLU A 1 111 ? -16.739 11.074 19.252 1.00 93.75 111 GLU A C 1
ATOM 891 O O . GLU A 1 111 ? -16.880 10.514 20.341 1.00 93.75 111 GLU A O 1
ATOM 896 N N . GLY A 1 112 ? -15.792 11.983 19.028 1.00 89.00 112 GLY A N 1
ATOM 897 C CA . GLY A 1 112 ? -14.926 12.547 20.058 1.00 89.00 112 GLY A CA 1
ATOM 898 C C . GLY A 1 112 ? -15.495 13.839 20.647 1.00 89.00 112 GLY A C 1
ATOM 899 O O . GLY A 1 112 ? -16.554 14.329 20.263 1.00 89.00 112 GLY A O 1
ATOM 900 N N . MET A 1 113 ? -14.765 14.445 21.585 1.00 86.12 113 MET A N 1
ATOM 901 C CA . MET A 1 113 ? -15.210 15.688 22.237 1.00 86.12 113 MET A CA 1
ATOM 902 C C . MET A 1 113 ? -15.251 16.904 21.301 1.00 86.12 113 MET A C 1
ATOM 904 O O . MET A 1 113 ? -15.943 17.879 21.590 1.00 86.12 113 MET A O 1
ATOM 908 N N . SER A 1 114 ? -14.465 16.886 20.226 1.00 88.56 114 SER A N 1
ATOM 909 C CA . SER A 1 114 ? -14.321 17.999 19.279 1.00 88.56 114 SER A CA 1
ATOM 910 C C . SER A 1 114 ? -14.743 17.623 17.858 1.00 88.56 114 SER A C 1
ATOM 912 O O . SER A 1 114 ? -14.421 18.348 16.924 1.00 88.56 114 SER A O 1
ATOM 914 N N . GLY A 1 115 ? -15.466 16.512 17.701 1.00 93.75 115 GLY A N 1
ATOM 915 C CA . GLY A 1 115 ? -15.896 15.974 16.414 1.00 93.75 115 GLY A CA 1
ATOM 916 C C . GLY A 1 115 ? -15.436 14.530 16.199 1.00 93.75 115 GLY A C 1
ATOM 917 O O . GLY A 1 115 ? -14.911 13.899 17.122 1.00 93.75 115 GLY A O 1
ATOM 918 N N . PRO A 1 116 ? -15.613 13.993 14.982 1.00 95.62 116 PRO A N 1
ATOM 919 C CA . PRO A 1 116 ? -15.264 12.616 14.681 1.00 95.62 116 PRO A CA 1
ATOM 920 C C . PRO A 1 116 ? -13.754 12.381 14.772 1.00 95.62 116 PRO A C 1
ATOM 922 O O . PRO A 1 116 ? -12.947 13.181 14.292 1.00 95.62 116 PRO A O 1
ATOM 925 N N . GLU A 1 117 ? -13.378 11.239 15.338 1.00 95.62 117 GLU A N 1
ATOM 926 C CA . GLU A 1 117 ? -11.998 10.773 15.454 1.00 95.62 117 GLU A CA 1
ATOM 927 C C . GLU A 1 117 ? -11.846 9.400 14.801 1.00 95.62 117 GLU A C 1
ATOM 929 O O . GLU A 1 117 ? -12.727 8.549 14.922 1.00 95.62 117 GLU A O 1
ATOM 934 N N . VAL A 1 118 ? -10.714 9.166 14.141 1.00 96.44 118 VAL A N 1
ATOM 935 C CA . VAL A 1 118 ? -10.332 7.882 13.556 1.00 96.44 118 VAL A CA 1
ATOM 936 C C . VAL A 1 118 ? -9.264 7.194 14.398 1.00 96.44 118 VAL A C 1
ATOM 938 O O . VAL A 1 118 ? -8.335 7.833 14.893 1.00 96.44 118 VAL A O 1
ATOM 941 N N . LEU A 1 119 ? -9.393 5.881 14.556 1.00 96.00 119 LEU A N 1
ATOM 942 C CA . LEU A 1 119 ? -8.398 5.058 15.229 1.00 96.00 119 LEU A CA 1
ATOM 943 C C . LEU A 1 119 ? -7.196 4.805 14.314 1.00 96.00 119 LEU A C 1
ATOM 945 O O . LEU A 1 119 ? -7.353 4.337 13.183 1.00 96.00 119 LEU A O 1
ATOM 949 N N . VAL A 1 120 ? -5.994 5.045 14.830 1.00 95.56 120 VAL A N 1
ATOM 950 C CA . VAL A 1 120 ? -4.726 4.724 14.166 1.00 95.56 120 VAL A CA 1
ATOM 951 C C . VAL A 1 120 ? -3.836 3.865 15.060 1.00 95.56 120 VAL A C 1
ATOM 953 O O . VAL A 1 120 ? -3.947 3.878 16.285 1.00 95.56 120 VAL A O 1
ATOM 956 N N . SER A 1 121 ? -2.935 3.125 14.424 1.00 93.25 121 SER A N 1
ATOM 957 C CA . SER A 1 121 ? -1.850 2.386 15.057 1.00 93.25 121 SER A CA 1
ATOM 958 C C . SER A 1 121 ? -0.520 3.096 14.800 1.00 93.25 121 SER A C 1
ATOM 960 O O . SER A 1 121 ? -0.167 3.381 13.651 1.00 93.25 121 SER A O 1
ATOM 962 N N . TYR A 1 122 ? 0.229 3.352 15.870 1.00 91.25 122 TYR A N 1
ATOM 963 C CA . TYR A 1 122 ? 1.614 3.797 15.844 1.00 91.25 122 TYR A CA 1
ATOM 964 C C . TYR A 1 122 ? 2.534 2.619 16.143 1.00 91.25 122 TYR A C 1
ATOM 966 O O . TYR A 1 122 ? 2.565 2.113 17.261 1.00 91.25 122 TYR A O 1
ATOM 974 N N . GLU A 1 123 ? 3.334 2.208 15.168 1.00 87.31 123 GLU A N 1
ATOM 975 C CA . GLU A 1 123 ? 4.233 1.059 15.298 1.00 87.31 123 GLU A CA 1
ATOM 976 C C . GLU A 1 123 ? 5.681 1.454 15.061 1.00 87.31 123 GLU A C 1
ATOM 978 O O . GLU A 1 123 ? 5.985 2.357 14.281 1.00 87.31 123 GLU A O 1
ATOM 983 N N . ARG A 1 124 ? 6.614 0.750 15.706 1.00 82.56 124 ARG A N 1
ATOM 984 C CA . ARG A 1 124 ? 8.041 0.886 15.395 1.00 82.56 124 ARG A CA 1
ATOM 985 C C . ARG A 1 124 ? 8.504 -0.300 14.563 1.00 82.56 124 ARG A C 1
ATOM 987 O O . ARG A 1 124 ? 8.805 -1.367 15.094 1.00 82.56 124 ARG A O 1
ATOM 994 N N . LEU A 1 125 ? 8.628 -0.089 13.258 1.00 79.31 125 LEU A N 1
ATOM 995 C CA . LEU A 1 125 ? 9.058 -1.126 12.329 1.00 79.31 125 LEU A CA 1
ATOM 996 C C . LEU A 1 125 ? 10.590 -1.191 12.215 1.00 79.31 125 LEU A C 1
ATOM 998 O O . LEU A 1 125 ? 11.255 -0.149 12.097 1.00 79.31 125 LEU A O 1
ATOM 1002 N N . PRO A 1 126 ? 11.185 -2.402 12.188 1.00 72.19 126 PRO A N 1
ATOM 1003 C CA . PRO A 1 126 ? 12.612 -2.564 11.938 1.00 72.19 126 PRO A CA 1
ATOM 1004 C C . PRO A 1 126 ? 13.020 -1.886 10.624 1.00 72.19 126 PRO A C 1
ATOM 1006 O O . PRO A 1 126 ? 12.400 -2.110 9.590 1.00 72.19 126 PRO A O 1
ATOM 1009 N N . LYS A 1 127 ? 14.089 -1.079 10.657 1.00 72.19 127 LYS A N 1
ATOM 1010 C CA . LYS A 1 127 ? 14.657 -0.314 9.520 1.00 72.19 127 LYS A CA 1
ATOM 1011 C C . LYS A 1 127 ? 13.824 0.861 8.985 1.00 72.19 127 LYS A C 1
ATOM 1013 O O . LYS A 1 127 ? 14.401 1.692 8.293 1.00 72.19 127 LYS A O 1
ATOM 1018 N N . LEU A 1 128 ? 12.532 0.956 9.303 1.00 70.69 128 LEU A N 1
ATOM 1019 C CA . LEU A 1 128 ? 11.642 2.016 8.798 1.00 70.69 128 LEU A CA 1
ATOM 1020 C C . LEU A 1 128 ? 11.295 3.075 9.854 1.00 70.69 128 LEU A C 1
ATOM 1022 O O . LEU A 1 128 ? 10.854 4.163 9.503 1.00 70.69 128 LEU A O 1
ATOM 1026 N N . GLY A 1 129 ? 11.558 2.796 11.134 1.00 79.44 129 GLY A N 1
ATOM 1027 C CA . GLY A 1 129 ? 11.295 3.741 12.217 1.00 79.44 129 GLY A CA 1
ATOM 1028 C C . GLY A 1 129 ? 9.837 3.712 12.671 1.00 79.44 129 GLY A C 1
ATOM 1029 O O . GLY A 1 129 ? 9.184 2.673 12.600 1.00 79.44 129 GLY A O 1
ATOM 1030 N N . GLY A 1 130 ? 9.363 4.833 13.218 1.00 84.44 130 GLY A N 1
ATOM 1031 C CA . GLY A 1 130 ? 7.969 4.981 13.637 1.00 84.44 130 GLY A CA 1
ATOM 1032 C C . GLY A 1 130 ? 7.054 5.155 12.429 1.00 84.44 130 GLY A C 1
ATOM 1033 O O . GLY A 1 130 ? 7.347 5.973 11.559 1.00 84.44 130 GLY A O 1
ATOM 1034 N N . VAL A 1 131 ? 5.962 4.403 12.385 1.00 90.12 131 VAL A N 1
ATOM 1035 C CA . VAL A 1 131 ? 4.958 4.462 11.324 1.00 90.12 131 VAL A CA 1
ATOM 1036 C C . VAL A 1 131 ? 3.580 4.685 11.925 1.00 90.12 131 VAL A C 1
ATOM 1038 O O . VAL A 1 131 ? 3.286 4.164 12.996 1.00 90.12 131 VAL A O 1
ATOM 1041 N N . MET A 1 132 ? 2.744 5.439 11.216 1.00 94.19 132 MET A N 1
ATOM 1042 C CA . MET A 1 132 ? 1.312 5.530 11.481 1.00 94.19 132 MET A CA 1
ATOM 1043 C C . MET A 1 132 ? 0.572 4.769 10.379 1.00 94.19 132 MET A C 1
ATOM 1045 O O . MET A 1 132 ? 0.808 5.022 9.190 1.00 94.19 132 MET A O 1
ATOM 1049 N N . LYS A 1 133 ? -0.287 3.830 10.773 1.00 95.44 133 LYS A N 1
ATOM 1050 C CA . LYS A 1 133 ? -1.130 3.029 9.877 1.00 95.44 133 LYS A CA 1
ATOM 1051 C C . LYS A 1 133 ? -2.526 2.834 10.457 1.00 95.44 133 LYS A C 1
ATOM 1053 O O . LYS A 1 133 ? -2.757 3.121 11.631 1.00 95.44 133 LYS A O 1
ATOM 1058 N N . PHE A 1 134 ? -3.446 2.302 9.663 1.00 97.56 134 PHE A N 1
ATOM 1059 C CA . PHE A 1 134 ? -4.678 1.753 10.231 1.00 97.56 134 PHE A CA 1
ATOM 1060 C C . PHE A 1 134 ? -4.393 0.449 11.003 1.00 97.56 134 PHE A C 1
ATOM 1062 O O . PHE A 1 134 ? -3.489 -0.301 10.614 1.00 97.56 134 PHE A O 1
ATOM 1069 N N . PRO A 1 135 ? -5.139 0.149 12.083 1.00 95.94 135 PRO A N 1
ATOM 1070 C CA . PRO A 1 135 ? -5.043 -1.144 12.753 1.00 95.94 135 PRO A CA 1
ATOM 1071 C C . PRO A 1 135 ? -5.395 -2.296 11.807 1.00 95.94 135 PRO A C 1
ATOM 1073 O O . PRO A 1 135 ? -6.256 -2.158 10.929 1.00 95.94 135 PRO A O 1
ATOM 1076 N N . GLY A 1 136 ? -4.728 -3.432 11.979 1.00 95.94 136 GLY A N 1
ATOM 1077 C CA . GLY A 1 136 ? -4.898 -4.611 11.136 1.00 95.94 136 GLY A CA 1
ATOM 1078 C C . GLY A 1 136 ? -3.587 -5.191 10.614 1.00 95.94 136 GLY A C 1
ATOM 1079 O O . GLY A 1 136 ? -2.507 -4.611 10.764 1.00 95.94 136 GLY A O 1
ATOM 1080 N N . GLY A 1 137 ? -3.694 -6.308 9.898 1.00 95.31 137 GLY A N 1
ATOM 1081 C CA . GLY A 1 137 ? -2.531 -7.125 9.586 1.00 95.31 137 GLY A CA 1
ATOM 1082 C C . GLY A 1 137 ? -2.670 -8.012 8.358 1.00 95.31 137 GLY A C 1
ATOM 1083 O O . GLY A 1 137 ? -3.224 -7.623 7.328 1.00 95.31 137 GLY A O 1
ATOM 1084 N N . GLY A 1 138 ? -1.973 -9.144 8.395 1.00 95.94 138 GLY A N 1
ATOM 1085 C CA . GLY A 1 138 ? -1.794 -10.025 7.241 1.00 95.94 138 GLY A CA 1
ATOM 1086 C C . GLY A 1 138 ? -2.908 -11.052 7.135 1.00 95.94 138 GLY A C 1
ATOM 1087 O O . GLY A 1 138 ? -3.237 -11.696 8.122 1.00 95.94 138 GLY A O 1
ATOM 1088 N N . LEU A 1 139 ? -3.443 -11.248 5.931 1.00 97.00 139 LEU A N 1
ATOM 1089 C CA . LEU A 1 139 ? -4.343 -12.363 5.652 1.00 97.00 139 LEU A CA 1
ATOM 1090 C C . LEU A 1 139 ? -3.563 -13.683 5.715 1.00 97.00 139 LEU A C 1
ATOM 1092 O O . LEU A 1 139 ? -2.563 -13.847 5.007 1.00 97.00 139 LEU A O 1
ATOM 1096 N N . GLU A 1 140 ? -4.037 -14.637 6.512 1.00 94.56 140 GLU A N 1
ATOM 1097 C CA . GLU A 1 140 ? -3.438 -15.969 6.583 1.00 94.56 140 GLU A CA 1
ATOM 1098 C C . GLU A 1 140 ? -3.954 -16.912 5.484 1.00 94.56 140 GLU A C 1
ATOM 1100 O O . GLU A 1 140 ? -5.007 -16.715 4.871 1.00 94.56 140 GLU A O 1
ATOM 1105 N N . TRP A 1 141 ? -3.201 -17.979 5.205 1.00 90.75 141 TRP A N 1
ATOM 1106 C CA . TRP A 1 141 ? -3.614 -18.968 4.211 1.00 90.75 141 TRP A CA 1
ATOM 1107 C C . TRP A 1 141 ? -4.884 -19.703 4.658 1.00 90.75 141 TRP A C 1
ATOM 1109 O O . TRP A 1 141 ? -4.913 -20.324 5.716 1.00 90.75 141 TRP A O 1
ATOM 1119 N N . GLY A 1 142 ? -5.921 -19.671 3.817 1.00 91.69 142 GLY A N 1
ATOM 1120 C CA . GLY A 1 142 ? -7.238 -20.234 4.136 1.00 91.69 142 GLY A CA 1
ATOM 1121 C C . GLY A 1 142 ? -8.165 -19.276 4.894 1.00 91.69 142 GLY A C 1
ATOM 1122 O O . GLY A 1 142 ? -9.308 -19.638 5.168 1.00 91.69 142 GLY A O 1
ATOM 1123 N N . GLU A 1 143 ? -7.712 -18.057 5.190 1.00 96.38 143 GLU A N 1
ATOM 1124 C CA . GLU A 1 143 ? -8.493 -17.027 5.867 1.00 96.38 143 GLU A CA 1
ATOM 1125 C C . GLU A 1 143 ? -9.192 -16.100 4.856 1.00 96.38 143 GLU A C 1
ATOM 1127 O O . GLU A 1 143 ? -8.628 -15.714 3.832 1.00 96.38 143 GLU A O 1
ATOM 1132 N N . GLY A 1 144 ? -10.448 -15.733 5.128 1.00 97.25 144 GLY A N 1
ATOM 1133 C CA . GLY A 1 144 ? -11.153 -14.691 4.372 1.00 97.25 144 GLY A CA 1
ATOM 1134 C C . GLY A 1 144 ? -10.918 -13.299 4.978 1.00 97.25 144 GLY A C 1
ATOM 1135 O O . GLY A 1 144 ? -10.728 -13.210 6.191 1.00 97.25 144 GLY A O 1
ATOM 1136 N N . PRO A 1 145 ? -11.018 -12.191 4.213 1.00 97.69 145 PRO A N 1
ATOM 1137 C CA . PRO A 1 145 ? -10.716 -10.851 4.731 1.00 97.69 145 PRO A CA 1
ATOM 1138 C C . PRO A 1 145 ? -11.505 -10.463 5.989 1.00 97.69 145 PRO A C 1
ATOM 1140 O O . PRO A 1 145 ? -10.952 -9.898 6.923 1.00 97.69 145 PRO A O 1
ATOM 1143 N N . ALA A 1 146 ? -12.786 -10.833 6.063 1.00 96.69 146 ALA A N 1
ATOM 1144 C CA . ALA A 1 146 ? -13.609 -10.579 7.244 1.00 96.69 146 ALA A CA 1
ATOM 1145 C C . ALA A 1 146 ? -13.193 -11.406 8.478 1.00 96.69 146 ALA A C 1
ATOM 1147 O O . ALA A 1 146 ? -13.443 -10.987 9.603 1.00 96.69 146 ALA A O 1
ATOM 1148 N N . ALA A 1 147 ? -12.610 -12.594 8.291 1.00 97.50 147 ALA A N 1
ATOM 1149 C CA . ALA A 1 147 ? -12.070 -13.388 9.396 1.00 97.50 147 ALA A CA 1
ATOM 1150 C C . ALA A 1 147 ? -10.742 -12.791 9.882 1.00 97.50 147 ALA A C 1
ATOM 1152 O O . ALA A 1 147 ? -10.604 -12.562 11.079 1.00 97.50 147 ALA A O 1
ATOM 1153 N N . CYS A 1 148 ? -9.869 -12.414 8.941 1.00 98.25 148 CYS A N 1
ATOM 1154 C CA . CYS A 1 148 ? -8.625 -11.690 9.207 1.00 98.25 148 CYS A CA 1
ATOM 1155 C C . CYS A 1 148 ? -8.879 -10.424 10.021 1.00 98.25 148 CYS A C 1
ATOM 1157 O O . CYS A 1 148 ? -8.321 -10.277 11.100 1.00 98.25 148 CYS A O 1
ATOM 1159 N N . LEU A 1 149 ? -9.813 -9.567 9.592 1.00 98.06 149 LEU A N 1
ATOM 1160 C CA . LEU A 1 149 ? -10.113 -8.335 10.322 1.00 98.06 149 LEU A CA 1
ATOM 1161 C C . LEU A 1 149 ? -10.564 -8.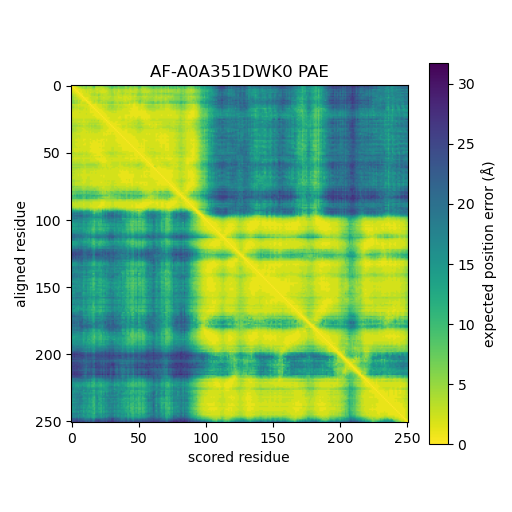594 11.769 1.00 98.06 149 LEU A C 1
ATOM 1163 O O . LEU A 1 149 ? -10.197 -7.852 12.673 1.00 98.06 149 LEU A O 1
ATOM 1167 N N . ARG A 1 150 ? -11.355 -9.650 12.006 1.00 96.81 150 ARG A N 1
ATOM 1168 C CA . ARG A 1 150 ? -11.805 -10.014 13.360 1.00 96.81 150 ARG A CA 1
ATOM 1169 C C . ARG A 1 150 ? -10.668 -10.556 14.219 1.00 96.81 150 ARG A C 1
ATOM 1171 O O . ARG A 1 150 ? -10.631 -10.240 15.403 1.00 96.81 150 ARG A O 1
ATOM 1178 N N . ARG A 1 151 ? -9.776 -11.369 13.646 1.00 97.44 151 ARG A N 1
ATOM 1179 C CA . ARG A 1 151 ? -8.587 -11.880 14.339 1.00 97.44 151 ARG A CA 1
ATOM 1180 C C . ARG A 1 151 ? -7.659 -10.729 14.718 1.00 97.44 151 ARG A C 1
ATOM 1182 O O . ARG A 1 151 ? -7.352 -10.572 15.891 1.00 97.44 151 ARG A O 1
ATOM 1189 N N . GLU A 1 152 ? -7.316 -9.882 13.755 1.00 96.94 152 GLU A N 1
ATOM 1190 C CA . GLU A 1 152 ? -6.455 -8.718 13.971 1.00 96.94 152 GLU A CA 1
ATOM 1191 C C . GLU A 1 152 ? -7.073 -7.725 14.970 1.00 96.94 152 GLU A C 1
ATOM 1193 O O . GLU A 1 152 ? -6.360 -7.146 15.777 1.00 96.94 152 GLU A O 1
ATOM 1198 N N . ALA A 1 153 ? -8.402 -7.561 15.000 1.00 95.00 153 ALA A N 1
ATOM 1199 C CA . ALA A 1 153 ? -9.056 -6.740 16.023 1.00 95.00 153 ALA A CA 1
ATOM 1200 C C . ALA A 1 153 ? -8.868 -7.307 17.441 1.00 95.00 153 ALA A C 1
ATOM 1202 O O . ALA A 1 153 ? -8.618 -6.555 18.378 1.00 95.00 153 ALA A O 1
ATOM 1203 N N . LEU A 1 154 ? -8.946 -8.629 17.612 1.00 92.69 154 LEU A N 1
ATOM 1204 C CA . LEU A 1 154 ? -8.679 -9.256 18.908 1.00 92.69 154 LEU A CA 1
ATOM 1205 C C . LEU A 1 154 ? -7.199 -9.157 19.301 1.00 92.69 154 LEU A C 1
ATOM 1207 O O . LEU A 1 154 ? -6.907 -8.973 20.479 1.00 92.69 154 LEU A O 1
ATOM 1211 N N . GLU A 1 155 ? -6.285 -9.278 18.339 1.00 90.44 155 GLU A N 1
ATOM 1212 C CA . GLU A 1 155 ? -4.837 -9.220 18.570 1.00 90.44 155 GLU A CA 1
ATOM 1213 C C . GLU A 1 155 ? -4.348 -7.797 18.869 1.00 90.44 155 GLU A C 1
ATOM 1215 O O . GLU A 1 155 ? -3.633 -7.594 19.850 1.00 90.44 155 GLU A O 1
ATOM 1220 N N . GLU A 1 156 ? -4.745 -6.814 18.057 1.00 90.25 156 GLU A N 1
ATOM 1221 C CA . GLU A 1 156 ? -4.275 -5.431 18.182 1.00 90.25 156 GLU A CA 1
ATOM 1222 C C . GLU A 1 156 ? -5.123 -4.599 19.153 1.00 90.25 156 GLU A C 1
ATOM 1224 O O . GLU A 1 156 ? -4.574 -3.763 19.866 1.00 90.25 156 GLU A O 1
ATOM 1229 N N . LEU A 1 157 ? -6.449 -4.801 19.197 1.00 90.06 157 LEU A N 1
ATOM 1230 C CA . LEU A 1 157 ? -7.372 -3.982 20.004 1.00 90.06 157 LEU A CA 1
ATOM 1231 C C . LEU A 1 157 ? -7.865 -4.687 21.274 1.00 90.06 157 LEU A C 1
ATOM 1233 O O . LEU A 1 157 ? -8.559 -4.073 22.081 1.00 90.06 157 LEU A O 1
ATOM 1237 N N . GLY A 1 158 ? -7.576 -5.981 21.448 1.00 88.81 158 GLY A N 1
ATOM 1238 C CA . GLY A 1 158 ? -8.047 -6.763 22.597 1.00 88.81 158 GLY A CA 1
ATOM 1239 C C . GLY A 1 158 ? -9.566 -6.979 22.644 1.00 88.81 158 GLY A C 1
ATOM 1240 O O . GLY A 1 158 ? -10.084 -7.484 23.642 1.00 88.81 158 GLY A O 1
ATOM 1241 N N . GLN A 1 159 ? -10.306 -6.606 21.592 1.00 90.50 159 GLN A N 1
ATOM 1242 C CA . GLN A 1 159 ? -11.770 -6.641 21.587 1.00 90.50 159 GLN A CA 1
ATOM 1243 C C . GLN A 1 159 ? -12.360 -6.842 20.182 1.00 90.50 159 GLN A C 1
ATOM 1245 O O . GLN A 1 159 ? -11.723 -6.519 19.179 1.00 90.50 159 GLN A O 1
ATOM 1250 N N . PRO A 1 160 ? -13.590 -7.378 20.077 1.00 95.44 160 PRO A N 1
ATOM 1251 C CA . PRO A 1 160 ? -14.223 -7.612 18.788 1.00 95.44 160 PRO A CA 1
ATOM 1252 C C . PRO A 1 160 ? -14.748 -6.324 18.139 1.00 95.44 160 PRO A C 1
ATOM 1254 O O . PRO A 1 160 ? -15.166 -5.373 18.805 1.00 95.44 160 PRO A O 1
ATOM 1257 N N . VAL A 1 161 ? -14.823 -6.363 16.807 1.00 96.56 161 VAL A N 1
ATOM 1258 C CA . VAL A 1 161 ? -15.433 -5.325 15.967 1.00 96.56 161 VAL A CA 1
ATOM 1259 C C . VAL A 1 161 ? -16.588 -5.884 15.136 1.00 96.56 161 VAL A C 1
ATOM 1261 O O . VAL A 1 161 ? -16.565 -7.042 14.703 1.00 96.56 161 VAL A O 1
ATOM 1264 N N . ALA A 1 162 ? -17.590 -5.048 14.865 1.00 97.62 162 ALA A N 1
ATOM 1265 C CA . ALA A 1 162 ? -18.512 -5.260 13.753 1.00 97.62 162 ALA A CA 1
ATOM 1266 C C . ALA A 1 162 ? -17.899 -4.694 12.469 1.00 97.62 162 ALA A C 1
ATOM 1268 O O . ALA A 1 162 ? -17.349 -3.598 12.471 1.00 97.62 162 ALA A O 1
ATOM 1269 N N . ILE A 1 163 ? -18.013 -5.454 11.380 1.00 97.81 163 ILE A N 1
ATOM 1270 C CA . ILE A 1 163 ? -17.587 -5.041 10.039 1.00 97.81 163 ILE A CA 1
ATOM 1271 C C . ILE A 1 163 ? -18.812 -4.485 9.328 1.00 97.81 163 ILE A C 1
ATOM 1273 O O . ILE A 1 163 ? -19.778 -5.224 9.136 1.00 97.81 163 ILE A O 1
ATOM 1277 N N . ASP A 1 164 ? -18.762 -3.219 8.927 1.00 95.81 164 ASP A N 1
ATOM 1278 C CA . ASP A 1 164 ? -19.923 -2.535 8.360 1.00 95.81 164 ASP A CA 1
ATOM 1279 C C . ASP A 1 164 ? -19.902 -2.567 6.824 1.00 95.81 164 ASP A C 1
ATOM 1281 O O . ASP A 1 164 ? -20.857 -3.024 6.194 1.00 95.81 164 ASP A O 1
ATOM 1285 N N . ARG A 1 165 ? -18.809 -2.117 6.193 1.00 94.94 165 ARG A N 1
ATOM 1286 C CA . ARG A 1 165 ? -18.680 -2.081 4.723 1.00 94.94 165 ARG A CA 1
ATOM 1287 C C . ARG A 1 165 ? -17.231 -2.121 4.256 1.00 94.94 165 ARG A C 1
ATOM 1289 O O . ARG A 1 165 ? -16.329 -1.722 4.983 1.00 94.94 165 ARG A O 1
ATOM 1296 N N . LEU A 1 166 ? -17.019 -2.551 3.014 1.00 96.75 166 LEU A N 1
ATOM 1297 C CA . LEU A 1 166 ? -15.749 -2.357 2.313 1.00 96.75 166 LEU A CA 1
ATOM 1298 C C . LEU A 1 166 ? -15.582 -0.867 1.970 1.00 96.75 166 LEU A C 1
ATOM 1300 O O . LEU A 1 166 ? -16.502 -0.253 1.426 1.00 96.75 166 LEU A O 1
ATOM 1304 N N . CYS A 1 167 ? -14.425 -0.296 2.291 1.00 94.06 167 CYS A N 1
ATOM 1305 C CA . CYS A 1 167 ? -14.105 1.107 2.024 1.00 94.06 167 CYS A CA 1
ATOM 1306 C C . CYS A 1 167 ? -13.250 1.269 0.784 1.00 94.06 167 CYS A C 1
ATOM 1308 O O . CYS A 1 167 ? -13.573 2.093 -0.068 1.00 94.06 167 CYS A O 1
ATOM 1310 N N . HIS A 1 168 ? -12.165 0.497 0.713 1.00 96.62 168 HIS A N 1
ATOM 1311 C CA . HIS A 1 168 ? -11.168 0.619 -0.338 1.00 96.62 168 HIS A CA 1
ATOM 1312 C C . HIS A 1 168 ? -10.428 -0.698 -0.555 1.00 96.62 168 HIS A C 1
ATOM 1314 O O . HIS A 1 168 ? -10.261 -1.498 0.369 1.00 96.62 168 HIS A O 1
ATOM 1320 N N . ILE A 1 169 ? -9.966 -0.901 -1.783 1.00 96.69 169 ILE A N 1
ATOM 1321 C CA . ILE A 1 169 ? -8.975 -1.912 -2.140 1.00 96.69 169 ILE A CA 1
ATOM 1322 C C . ILE A 1 169 ? -7.868 -1.168 -2.873 1.00 96.69 169 ILE A C 1
ATOM 1324 O O . ILE A 1 169 ? -8.169 -0.434 -3.808 1.00 96.69 169 ILE A O 1
ATOM 1328 N N . SER A 1 170 ? -6.613 -1.373 -2.470 1.00 91.69 170 SER A N 1
ATOM 1329 C CA . SER A 1 170 ? -5.466 -0.685 -3.072 1.00 91.69 170 SER A CA 1
ATOM 1330 C C . SER A 1 170 ? -5.479 -0.790 -4.600 1.00 91.69 170 SER A C 1
ATOM 1332 O O . SER A 1 170 ? -5.473 -1.906 -5.133 1.00 91.69 170 SER A O 1
ATOM 1334 N N . GLU A 1 171 ? -5.453 0.351 -5.283 1.00 85.44 171 GLU A N 1
ATOM 1335 C CA . GLU A 1 171 ? -5.477 0.416 -6.749 1.00 85.44 171 GLU A CA 1
ATOM 1336 C C . GLU A 1 171 ? -4.067 0.351 -7.339 1.00 85.44 171 GLU A C 1
ATOM 1338 O O . GLU A 1 171 ? -3.860 -0.218 -8.413 1.00 85.44 171 GLU A O 1
ATOM 1343 N N . HIS A 1 172 ? -3.077 0.879 -6.616 1.00 80.69 172 HIS A N 1
ATOM 1344 C CA . HIS A 1 172 ? -1.683 0.817 -7.034 1.00 80.69 172 HIS A CA 1
ATOM 1345 C C . HIS A 1 172 ? -0.994 -0.462 -6.549 1.00 80.69 172 HIS A C 1
ATOM 1347 O O . HIS A 1 172 ? -1.317 -1.044 -5.509 1.00 80.69 172 HIS A O 1
ATOM 1353 N N . ALA A 1 173 ? 0.014 -0.896 -7.309 1.00 73.44 173 ALA A N 1
ATOM 1354 C CA . ALA A 1 173 ? 0.883 -1.990 -6.908 1.00 73.44 173 ALA A CA 1
ATOM 1355 C C . ALA A 1 173 ? 1.882 -1.504 -5.850 1.00 73.44 173 ALA A C 1
ATOM 1357 O O . ALA A 1 173 ? 2.788 -0.723 -6.138 1.00 73.44 173 ALA A O 1
ATOM 1358 N N . TYR A 1 174 ? 1.745 -2.010 -4.628 1.00 76.25 174 TYR A N 1
ATOM 1359 C CA . TYR A 1 174 ? 2.685 -1.736 -3.548 1.00 76.25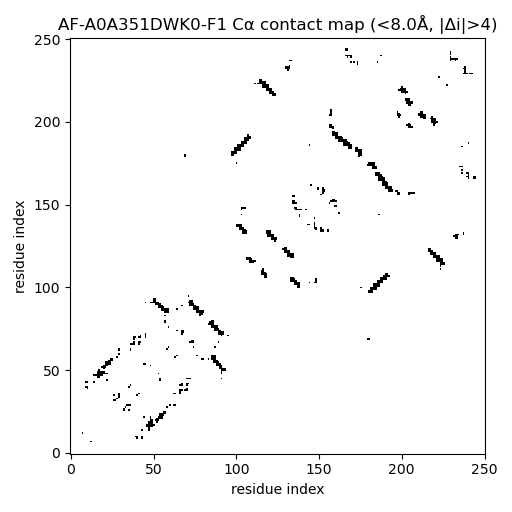 174 TYR A CA 1
ATOM 1360 C C . TYR A 1 174 ? 3.703 -2.863 -3.428 1.00 76.25 174 TYR A C 1
ATOM 1362 O O . TYR A 1 174 ? 3.331 -4.030 -3.343 1.00 76.25 174 TYR A O 1
ATOM 1370 N N . VAL A 1 175 ? 4.992 -2.534 -3.389 1.00 72.62 175 VAL A N 1
ATOM 1371 C CA . VAL A 1 175 ? 6.033 -3.496 -3.004 1.00 72.62 175 VAL A CA 1
ATOM 1372 C C . VAL A 1 175 ? 6.080 -3.557 -1.479 1.00 72.62 175 VAL A C 1
ATOM 1374 O O . VAL A 1 175 ? 6.021 -2.523 -0.810 1.00 72.62 175 VAL A O 1
ATOM 1377 N N . SER A 1 176 ? 6.165 -4.761 -0.914 1.00 72.56 176 SER A N 1
ATOM 1378 C CA . SER A 1 176 ? 6.259 -4.941 0.535 1.00 72.56 176 SER A CA 1
ATOM 1379 C C . SER A 1 176 ? 7.470 -4.193 1.090 1.00 72.56 176 SER A C 1
ATOM 1381 O O . SER A 1 176 ? 8.598 -4.376 0.639 1.00 72.56 176 SER A O 1
ATOM 1383 N N . SER A 1 177 ? 7.253 -3.397 2.139 1.00 66.06 177 SER A N 1
ATOM 1384 C CA . SER A 1 177 ? 8.328 -2.663 2.817 1.00 66.06 177 SER A CA 1
ATOM 1385 C C . SER A 1 177 ? 9.329 -3.578 3.544 1.00 66.06 177 SER A C 1
ATOM 1387 O O . SER A 1 177 ? 10.355 -3.101 4.025 1.00 66.06 177 SER A O 1
ATOM 1389 N N . PHE A 1 178 ? 9.046 -4.885 3.618 1.00 63.09 178 PHE A N 1
ATOM 1390 C CA . PHE A 1 178 ? 9.889 -5.897 4.261 1.00 63.09 178 PHE A CA 1
ATOM 1391 C C . PHE A 1 178 ? 10.596 -6.835 3.274 1.00 63.09 178 PHE A C 1
ATOM 1393 O O . PHE A 1 178 ? 11.628 -7.403 3.625 1.00 63.09 178 PHE A O 1
ATOM 1400 N N . ASP A 1 179 ? 10.042 -7.019 2.073 1.00 65.31 179 ASP A N 1
ATOM 1401 C CA . ASP A 1 179 ? 10.539 -7.971 1.075 1.00 65.31 179 ASP A CA 1
ATOM 1402 C C . ASP A 1 179 ? 10.202 -7.465 -0.334 1.00 65.31 179 ASP A C 1
ATOM 1404 O O . ASP A 1 179 ? 9.041 -7.449 -0.744 1.00 65.31 179 ASP A O 1
ATOM 1408 N N . ASP A 1 180 ? 11.225 -7.068 -1.086 1.00 63.44 180 ASP A N 1
ATOM 1409 C CA . ASP A 1 180 ? 11.076 -6.455 -2.407 1.00 63.44 180 ASP A CA 1
ATOM 1410 C C . ASP A 1 180 ? 10.629 -7.431 -3.510 1.00 63.44 180 ASP A C 1
ATOM 1412 O O . ASP A 1 180 ? 10.378 -7.014 -4.640 1.00 63.44 180 ASP A O 1
ATOM 1416 N N . THR A 1 181 ? 10.467 -8.717 -3.184 1.00 65.12 181 THR A N 1
ATOM 1417 C CA . THR A 1 181 ? 9.924 -9.748 -4.082 1.00 65.12 181 THR A CA 1
ATOM 1418 C C . THR A 1 181 ? 8.419 -9.979 -3.908 1.00 65.12 181 THR A C 1
ATOM 1420 O O . THR A 1 181 ? 7.826 -10.792 -4.628 1.00 65.12 181 THR A O 1
ATOM 1423 N N . HIS A 1 182 ? 7.785 -9.277 -2.962 1.00 74.81 182 HIS A N 1
ATOM 1424 C CA . HIS A 1 182 ? 6.363 -9.417 -2.662 1.00 74.81 182 HIS A CA 1
ATOM 1425 C C . HIS A 1 182 ? 5.585 -8.158 -3.033 1.00 74.81 182 HIS A C 1
ATOM 1427 O O . HIS A 1 182 ? 5.969 -7.040 -2.684 1.00 74.81 182 HIS A O 1
ATOM 1433 N N . GLN A 1 183 ? 4.435 -8.359 -3.671 1.00 83.38 183 GLN A N 1
ATOM 1434 C CA . GLN A 1 183 ? 3.440 -7.313 -3.871 1.00 83.38 183 GLN A CA 1
ATOM 1435 C C . GLN A 1 183 ? 2.445 -7.331 -2.708 1.00 83.38 183 GLN A C 1
ATOM 1437 O O . GLN A 1 183 ? 2.087 -8.397 -2.213 1.00 83.38 183 GLN A O 1
ATOM 1442 N N . VAL A 1 184 ? 1.983 -6.163 -2.281 1.00 89.19 184 VAL A N 1
ATOM 1443 C CA . VAL A 1 184 ? 0.943 -5.992 -1.271 1.00 89.19 184 VAL A CA 1
ATOM 1444 C C . VAL A 1 184 ? -0.349 -5.545 -1.945 1.00 89.19 184 VAL A C 1
ATOM 1446 O O . VAL A 1 184 ? -0.341 -4.627 -2.763 1.00 89.19 184 VAL A O 1
ATOM 1449 N N . MET A 1 185 ? -1.450 -6.198 -1.580 1.00 94.31 185 MET A N 1
ATOM 1450 C CA . MET A 1 185 ? -2.813 -5.761 -1.869 1.00 94.31 185 MET A CA 1
ATOM 1451 C C . MET A 1 185 ? -3.501 -5.483 -0.537 1.00 94.31 185 MET A C 1
ATOM 1453 O O . MET A 1 185 ? -3.645 -6.393 0.279 1.00 94.31 185 MET A O 1
ATOM 1457 N N . ALA A 1 186 ? -3.887 -4.238 -0.294 1.00 96.94 186 ALA A N 1
ATOM 1458 C CA . ALA A 1 186 ? -4.532 -3.849 0.953 1.00 96.94 186 ALA A CA 1
ATOM 1459 C C . ALA A 1 186 ? -6.047 -3.755 0.772 1.00 96.94 186 ALA A C 1
ATOM 1461 O O . ALA A 1 186 ? -6.526 -3.288 -0.262 1.00 96.94 186 ALA A O 1
ATOM 1462 N N . VAL A 1 187 ? -6.786 -4.194 1.785 1.00 98.12 187 VAL A N 1
ATOM 1463 C CA . VAL A 1 187 ? -8.246 -4.147 1.844 1.00 98.12 187 VAL A CA 1
ATOM 1464 C C . VAL A 1 187 ? -8.646 -3.423 3.121 1.00 98.12 187 VAL A C 1
ATOM 1466 O O . VAL A 1 187 ? -8.306 -3.871 4.214 1.00 98.12 187 VAL A O 1
ATOM 1469 N N . HIS A 1 188 ? -9.396 -2.335 2.996 1.00 98.38 188 HIS A N 1
ATOM 1470 C CA . HIS A 1 188 ? -9.820 -1.514 4.128 1.00 98.38 188 HIS A CA 1
ATOM 1471 C C . HIS A 1 188 ? -11.323 -1.648 4.335 1.00 98.38 188 HIS A C 1
ATOM 1473 O O . HIS A 1 188 ? -12.104 -1.433 3.406 1.00 98.38 188 HIS A O 1
ATOM 1479 N N . TYR A 1 189 ? -11.734 -1.976 5.556 1.00 98.25 189 TYR A N 1
ATOM 1480 C CA . TYR A 1 189 ? -13.138 -2.053 5.956 1.00 98.25 189 TYR A CA 1
ATOM 1481 C C . TYR A 1 189 ? -13.483 -0.957 6.959 1.00 98.25 189 TYR A C 1
ATOM 1483 O O . TYR A 1 189 ? -12.716 -0.700 7.882 1.00 98.25 189 TYR A O 1
ATOM 1491 N N . ALA A 1 190 ? -14.676 -0.380 6.833 1.00 97.31 190 ALA A N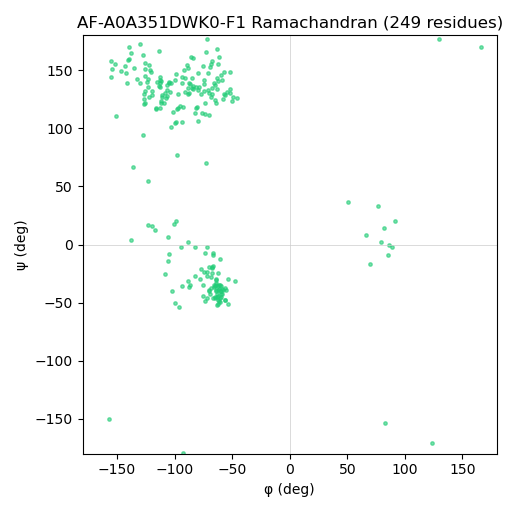 1
ATOM 1492 C CA . ALA A 1 190 ? -15.303 0.348 7.924 1.00 97.31 190 ALA A CA 1
ATOM 1493 C C . ALA A 1 190 ? -15.658 -0.667 9.007 1.00 97.31 190 ALA A C 1
ATOM 1495 O O . ALA A 1 190 ? -16.298 -1.689 8.717 1.00 97.31 190 ALA A O 1
ATOM 1496 N N . ALA A 1 191 ? -15.262 -0.378 10.236 1.00 97.56 191 ALA A N 1
ATOM 1497 C CA . ALA A 1 191 ? -15.601 -1.200 11.377 1.00 97.56 191 ALA A CA 1
ATOM 1498 C C . ALA A 1 191 ? -15.955 -0.332 12.581 1.00 97.56 191 ALA A C 1
ATOM 1500 O O . ALA A 1 191 ? -15.560 0.829 12.678 1.00 97.56 191 ALA A O 1
ATOM 1501 N N . ARG A 1 192 ? -16.673 -0.927 13.527 1.00 96.31 192 ARG A N 1
ATOM 1502 C CA . ARG A 1 192 ? -17.035 -0.293 14.794 1.00 96.31 192 ARG A CA 1
ATOM 1503 C C . ARG A 1 192 ? -16.750 -1.230 15.953 1.00 96.31 192 ARG A C 1
ATOM 1505 O O . ARG A 1 192 ? -16.970 -2.440 15.850 1.00 96.31 192 ARG A O 1
ATOM 1512 N N . LEU A 1 193 ? -16.283 -0.664 17.059 1.00 94.88 193 LEU A N 1
ATOM 1513 C CA . LEU A 1 193 ? -16.157 -1.398 18.312 1.00 94.88 193 LEU A CA 1
ATOM 1514 C C . LEU A 1 193 ? -17.551 -1.859 18.764 1.00 94.88 193 LEU A C 1
ATOM 1516 O O . LEU A 1 193 ? -18.542 -1.147 18.580 1.00 94.88 193 LEU A O 1
ATOM 1520 N N . LEU A 1 194 ? -17.639 -3.077 19.301 1.00 92.88 194 LEU A N 1
ATOM 1521 C CA . LEU A 1 194 ? -18.897 -3.592 19.856 1.00 92.88 194 LEU A CA 1
ATOM 1522 C C . LEU A 1 194 ? -19.157 -3.109 21.286 1.00 92.88 194 LEU A C 1
ATOM 1524 O O . LEU A 1 194 ? -20.313 -2.999 21.681 1.00 92.88 194 LEU A O 1
ATOM 1528 N N . ASP A 1 195 ? -18.083 -2.806 22.009 1.00 90.44 195 ASP A N 1
ATOM 1529 C CA . ASP A 1 195 ? -18.067 -2.338 23.390 1.00 90.44 195 ASP A CA 1
ATOM 1530 C C . ASP A 1 195 ? -17.195 -1.076 23.494 1.00 90.44 195 ASP A C 1
ATOM 1532 O O . ASP A 1 195 ? -16.484 -0.726 22.546 1.00 90.44 195 ASP A O 1
ATOM 1536 N N . GLU A 1 196 ? -17.205 -0.431 24.662 1.00 88.12 196 GLU A N 1
ATOM 1537 C CA . GLU A 1 196 ? -16.273 0.655 24.984 1.00 88.12 196 GLU A CA 1
ATOM 1538 C C . GLU A 1 196 ? -14.805 0.237 24.742 1.00 88.12 196 GLU A C 1
ATOM 1540 O O . GLU A 1 196 ? -14.470 -0.949 24.885 1.00 88.12 196 GLU A O 1
ATOM 1545 N N . PRO A 1 197 ? -13.916 1.175 24.360 1.00 88.00 197 PRO A N 1
ATOM 1546 C CA . PRO A 1 197 ? -12.504 0.880 24.157 1.00 88.00 197 PRO A CA 1
ATOM 1547 C C . PRO A 1 197 ? -11.861 0.257 25.401 1.00 88.00 197 PRO A C 1
ATOM 1549 O O . PRO A 1 197 ? -11.930 0.795 26.503 1.00 88.00 197 PRO A O 1
ATOM 1552 N N . ARG A 1 198 ? -11.187 -0.870 25.194 1.00 84.88 198 ARG A N 1
ATOM 1553 C CA . ARG A 1 198 ? -10.348 -1.597 26.154 1.00 84.88 198 ARG A CA 1
ATOM 1554 C C . ARG A 1 198 ? -8.872 -1.280 25.945 1.00 84.88 198 ARG A C 1
ATOM 1556 O O . ARG A 1 198 ? -8.002 -2.048 26.334 1.00 84.88 198 ARG A O 1
ATOM 1563 N N . PHE A 1 199 ? -8.594 -0.165 25.290 1.00 83.81 199 PHE A N 1
ATOM 1564 C CA . PHE A 1 199 ? -7.266 0.364 25.059 1.00 83.81 199 PHE A CA 1
ATOM 1565 C C . PHE A 1 199 ? -7.264 1.858 25.340 1.00 83.81 199 PHE A C 1
ATOM 1567 O O . PHE A 1 199 ? -8.286 2.531 25.186 1.00 83.81 199 PHE A O 1
ATOM 1574 N N . ASP A 1 200 ? -6.106 2.367 25.730 1.00 73.25 200 ASP A N 1
ATOM 1575 C CA . ASP A 1 200 ? -5.857 3.794 25.866 1.00 73.25 200 ASP A CA 1
ATOM 1576 C C . ASP A 1 200 ? -4.835 4.292 24.834 1.00 73.25 200 ASP A C 1
ATOM 1578 O O . ASP A 1 200 ? -4.142 3.512 24.172 1.00 73.25 200 ASP A O 1
ATOM 1582 N N . ASP A 1 201 ? -4.755 5.619 24.709 1.00 70.81 201 ASP A N 1
ATOM 1583 C CA . ASP A 1 201 ? -3.817 6.299 23.808 1.00 70.81 201 ASP A CA 1
ATOM 1584 C C . ASP A 1 201 ? -2.341 6.112 24.235 1.00 70.81 201 ASP A C 1
ATOM 1586 O O . ASP A 1 201 ? -1.419 6.449 23.490 1.00 70.81 201 ASP A O 1
ATOM 1590 N N . ASP A 1 202 ? -2.105 5.547 25.427 1.00 64.94 202 ASP A N 1
ATOM 1591 C CA . ASP A 1 202 ? -0.779 5.255 25.979 1.00 64.94 202 ASP A CA 1
ATOM 1592 C C . ASP A 1 202 ? -0.258 3.863 25.561 1.00 64.94 202 ASP A C 1
ATOM 1594 O O . ASP A 1 202 ? 0.839 3.456 25.960 1.00 64.94 202 ASP A O 1
ATOM 1598 N N . GLY A 1 203 ? -1.016 3.122 24.741 1.00 63.31 203 GLY A N 1
ATOM 1599 C CA . GLY A 1 203 ? -0.622 1.804 24.245 1.00 63.31 203 GLY A CA 1
ATOM 1600 C C . GLY A 1 203 ? -0.781 0.695 25.284 1.00 63.31 203 GLY A C 1
ATOM 1601 O O . GLY A 1 203 ? 0.009 -0.251 25.308 1.00 63.31 203 GLY A O 1
ATOM 1602 N N . VAL A 1 204 ? -1.779 0.788 26.162 1.00 64.81 204 VAL A N 1
ATOM 1603 C CA . VAL A 1 204 ? -2.118 -0.269 27.121 1.00 64.81 204 VAL A CA 1
ATOM 1604 C C . VAL A 1 204 ? -3.452 -0.902 26.744 1.00 64.81 204 VAL A C 1
ATOM 1606 O O . VAL A 1 204 ? -4.445 -0.205 26.575 1.00 64.81 204 VAL A O 1
ATOM 1609 N N . LEU A 1 205 ? -3.478 -2.233 26.657 1.00 68.44 205 LEU A N 1
ATOM 1610 C CA . LEU A 1 205 ? -4.682 -3.039 26.446 1.00 68.44 205 LEU A CA 1
ATOM 1611 C C . LEU A 1 205 ? -5.208 -3.608 27.761 1.00 68.44 205 LEU A C 1
ATOM 1613 O O . LEU A 1 205 ? -4.429 -3.979 28.635 1.00 68.44 205 LEU A O 1
ATOM 1617 N N . GLU A 1 206 ? -6.518 -3.753 27.883 1.00 71.56 206 GLU A N 1
ATOM 1618 C CA . GLU A 1 206 ? -7.175 -4.547 28.912 1.00 71.56 206 GLU A CA 1
ATOM 1619 C C . GLU A 1 206 ? -7.534 -5.925 28.338 1.00 71.56 206 GLU A C 1
ATOM 1621 O O . GLU A 1 206 ? -8.305 -6.040 27.384 1.00 71.56 206 GLU A O 1
ATOM 1626 N N . ASP A 1 207 ? -6.943 -6.985 28.897 1.00 69.25 207 ASP A N 1
ATOM 1627 C CA . ASP A 1 207 ? -7.191 -8.353 28.443 1.00 69.25 207 ASP A CA 1
ATOM 1628 C C . ASP A 1 207 ? -8.598 -8.863 28.820 1.00 69.25 207 ASP A C 1
ATOM 1630 O O . ASP A 1 207 ? -9.379 -8.214 29.518 1.00 69.25 207 ASP A O 1
ATOM 1634 N N . VAL A 1 208 ? -8.934 -10.081 28.384 1.00 63.22 208 VAL A N 1
ATOM 1635 C CA . VAL A 1 208 ? -10.234 -10.716 28.677 1.00 63.22 208 VAL A CA 1
ATOM 1636 C C . VAL A 1 208 ? -10.517 -10.919 30.176 1.00 63.22 208 VAL A C 1
ATOM 1638 O O . VAL A 1 208 ? -11.656 -11.218 30.535 1.00 63.22 208 VAL A O 1
ATOM 1641 N N . PHE A 1 209 ? -9.514 -10.765 31.046 1.00 68.94 209 PHE A N 1
ATOM 1642 C CA . PHE A 1 209 ? -9.618 -10.870 32.503 1.00 68.94 209 PHE A CA 1
ATOM 1643 C C . PHE A 1 209 ? -9.556 -9.506 33.212 1.00 68.94 209 PHE A C 1
ATOM 1645 O O . PHE A 1 209 ? -9.522 -9.469 34.444 1.00 68.94 209 PHE A O 1
ATOM 1652 N N . GLY A 1 210 ? -9.546 -8.395 32.470 1.00 67.94 210 GLY A N 1
ATOM 1653 C CA . GLY A 1 210 ? -9.496 -7.047 33.034 1.00 67.94 210 GLY A CA 1
ATOM 1654 C C . GLY A 1 210 ? -8.090 -6.575 33.415 1.00 67.94 210 GLY A C 1
ATOM 1655 O O . GLY A 1 210 ? -7.935 -5.615 34.174 1.00 67.94 210 GLY A O 1
ATOM 1656 N N . LYS A 1 211 ? -7.032 -7.259 32.962 1.00 73.81 211 LYS A N 1
ATOM 1657 C CA . LYS A 1 211 ? -5.651 -6.885 33.281 1.00 73.81 211 LYS A CA 1
ATOM 1658 C C . LYS A 1 211 ? -5.095 -5.931 32.230 1.00 73.81 211 LYS A C 1
ATOM 1660 O O . LYS A 1 211 ? -5.117 -6.227 31.042 1.00 73.81 211 LYS A O 1
ATOM 1665 N N . ARG A 1 212 ? -4.490 -4.836 32.696 1.00 74.12 212 ARG A N 1
ATOM 1666 C CA . ARG A 1 212 ? -3.755 -3.878 31.859 1.00 74.12 212 ARG A CA 1
ATOM 1667 C C . ARG A 1 212 ? -2.402 -4.446 31.410 1.00 74.12 212 ARG A C 1
ATOM 1669 O O . ARG A 1 212 ? -1.566 -4.798 32.247 1.00 74.12 212 ARG A O 1
ATOM 1676 N N . VAL A 1 213 ? -2.185 -4.525 30.101 1.00 72.50 213 VAL A N 1
ATOM 1677 C CA . VAL A 1 213 ? -1.005 -5.087 29.434 1.00 72.50 213 VAL A CA 1
ATOM 1678 C C . VAL A 1 213 ? -0.435 -4.051 28.457 1.00 72.50 213 VAL A C 1
ATOM 1680 O O . VAL A 1 213 ? -1.141 -3.637 27.541 1.00 72.50 213 VAL A O 1
ATOM 1683 N N . PRO A 1 214 ? 0.831 -3.621 28.612 1.00 68.31 214 PRO A N 1
ATOM 1684 C CA . PRO A 1 214 ? 1.469 -2.719 27.656 1.00 68.31 214 PRO A CA 1
ATOM 1685 C C . PRO A 1 214 ? 1.698 -3.401 26.304 1.00 68.31 214 PRO A C 1
ATOM 1687 O O . PRO A 1 214 ? 2.246 -4.507 26.248 1.00 68.31 214 PRO A O 1
ATOM 1690 N N . LEU A 1 215 ? 1.366 -2.715 25.215 1.00 69.06 215 LEU A N 1
ATOM 1691 C CA . LEU A 1 215 ? 1.755 -3.097 23.863 1.00 69.06 215 LEU A CA 1
ATOM 1692 C C . LEU A 1 215 ? 3.249 -2.793 23.670 1.00 69.06 215 LEU A C 1
ATOM 1694 O O . LEU A 1 215 ? 3.686 -1.646 23.668 1.00 69.06 215 LEU A O 1
ATOM 1698 N N . MET A 1 216 ? 4.078 -3.830 23.521 1.00 63.16 216 MET A N 1
ATOM 1699 C CA . MET A 1 216 ? 5.540 -3.655 23.500 1.00 63.16 216 MET A CA 1
ATOM 1700 C C . MET A 1 216 ? 6.080 -2.956 22.236 1.00 63.16 216 MET A C 1
ATOM 1702 O O . MET A 1 216 ? 7.206 -2.452 22.256 1.00 63.16 216 MET A O 1
ATOM 1706 N N . HIS A 1 217 ? 5.312 -2.919 21.139 1.00 70.12 217 HIS A N 1
ATOM 1707 C CA . HIS A 1 217 ? 5.770 -2.428 19.825 1.00 70.12 217 HIS A CA 1
ATOM 1708 C C . HIS A 1 217 ? 4.758 -1.552 19.072 1.00 70.12 217 HIS A C 1
ATOM 1710 O O . HIS A 1 217 ? 5.036 -1.133 17.946 1.00 70.12 217 HIS A O 1
ATOM 1716 N N . GLN A 1 218 ? 3.621 -1.268 19.701 1.00 79.31 218 GLN A N 1
ATOM 1717 C CA . GLN A 1 218 ? 2.482 -0.587 19.107 1.00 79.31 218 GLN A CA 1
ATOM 1718 C C . GLN A 1 218 ? 1.860 0.347 20.147 1.00 79.31 218 GLN A C 1
ATOM 1720 O O . GLN A 1 218 ? 1.882 0.044 21.334 1.00 79.31 218 GLN A O 1
ATOM 1725 N N . ALA A 1 219 ? 1.307 1.467 19.710 1.00 86.06 219 ALA A N 1
ATOM 1726 C CA . ALA A 1 219 ? 0.377 2.270 20.489 1.00 86.06 219 ALA A CA 1
ATOM 1727 C C . ALA A 1 219 ? -0.839 2.562 19.615 1.00 86.06 219 ALA A C 1
ATOM 1729 O O . ALA A 1 219 ? -0.697 2.825 18.421 1.00 86.06 219 ALA A O 1
ATOM 1730 N N . LEU A 1 220 ? -2.028 2.494 20.195 1.00 90.56 220 LEU A N 1
ATOM 1731 C CA . LEU A 1 220 ? -3.251 2.906 19.522 1.00 90.56 220 LEU A CA 1
ATOM 1732 C C . LEU A 1 220 ? -3.508 4.369 19.856 1.00 90.56 220 LEU A C 1
ATOM 1734 O O . LEU A 1 220 ? -3.103 4.831 20.915 1.00 90.56 220 LEU A O 1
ATOM 1738 N N . GLY A 1 221 ? -4.142 5.104 18.952 1.00 89.69 221 GLY A N 1
ATOM 1739 C CA . GLY A 1 221 ? -4.493 6.489 19.230 1.00 89.69 221 GLY A CA 1
ATOM 1740 C C . GLY A 1 221 ? -5.668 6.966 18.404 1.00 89.69 221 GLY A C 1
ATOM 1741 O O . GLY A 1 221 ? -5.806 6.606 17.234 1.00 89.69 221 GLY A O 1
ATOM 1742 N N . TRP A 1 222 ? -6.497 7.808 19.005 1.00 93.31 222 TRP A N 1
ATOM 1743 C CA . TRP A 1 222 ? -7.564 8.501 18.293 1.00 93.31 222 TRP A CA 1
ATOM 1744 C C . TRP A 1 222 ? -7.052 9.810 17.696 1.00 93.31 222 TRP A C 1
ATOM 1746 O O . TRP A 1 222 ? -6.389 10.608 18.360 1.00 93.31 222 TRP A O 1
ATOM 1756 N N . ARG A 1 223 ? -7.334 10.031 16.411 1.00 94.19 223 ARG A N 1
ATOM 1757 C CA . ARG A 1 223 ? -6.949 11.245 15.686 1.00 94.19 223 ARG A CA 1
ATOM 1758 C C . ARG A 1 223 ? -8.186 11.956 15.160 1.00 94.19 223 ARG A C 1
ATOM 1760 O O . ARG A 1 223 ? -9.005 11.292 14.532 1.00 94.19 223 ARG A O 1
ATOM 1767 N N . PRO A 1 224 ? -8.325 13.278 15.359 1.00 95.25 224 PRO A N 1
ATOM 1768 C CA . PRO A 1 224 ? -9.401 14.036 14.735 1.00 95.25 224 PRO A CA 1
ATOM 1769 C C . PRO A 1 224 ? -9.426 13.787 13.228 1.00 95.25 224 PRO A C 1
ATOM 1771 O O . PRO A 1 224 ? -8.379 13.802 12.584 1.00 95.25 224 PRO A O 1
ATOM 1774 N N . VAL A 1 225 ? -10.610 13.535 12.671 1.00 95.75 225 VAL A N 1
ATOM 1775 C CA . VAL A 1 225 ? -10.786 13.400 11.217 1.00 95.75 225 VAL A CA 1
ATOM 1776 C C . VAL A 1 225 ? -10.511 14.738 10.535 1.00 95.75 225 VAL A C 1
ATOM 1778 O O . VAL A 1 225 ? -9.927 14.782 9.454 1.00 95.75 225 VAL A O 1
ATOM 1781 N N . GLU A 1 226 ? -10.906 15.837 11.181 1.00 93.69 226 GLU A N 1
ATOM 1782 C CA . GLU A 1 226 ? -10.601 17.183 10.716 1.00 93.69 226 GLU A CA 1
ATOM 1783 C C . GLU A 1 226 ? -9.086 17.434 10.748 1.00 93.69 226 GLU A C 1
ATOM 1785 O O . GLU A 1 226 ? -8.441 17.339 11.791 1.00 93.69 226 GLU A O 1
ATOM 1790 N N . GLY A 1 227 ? -8.521 17.760 9.584 1.00 91.12 227 GLY A N 1
ATOM 1791 C CA . GLY A 1 227 ? -7.102 18.084 9.432 1.00 91.12 227 GLY A CA 1
ATOM 1792 C C . GLY A 1 227 ? -6.151 16.885 9.383 1.00 91.12 227 GLY A C 1
ATOM 1793 O O . GLY A 1 227 ? -4.949 17.109 9.275 1.00 91.12 227 GLY A O 1
ATOM 1794 N N . LEU A 1 228 ? -6.650 15.641 9.441 1.00 95.44 228 LEU A N 1
ATOM 1795 C CA . LEU A 1 228 ? -5.827 14.448 9.224 1.00 95.44 228 LEU A CA 1
ATOM 1796 C C . LEU A 1 228 ? -5.609 14.222 7.726 1.00 95.44 228 LEU A C 1
ATOM 1798 O O . LEU A 1 228 ? -6.501 13.758 7.009 1.00 95.44 228 LEU A O 1
ATOM 1802 N N . GLU A 1 229 ? -4.400 14.513 7.260 1.00 95.94 229 GLU A N 1
ATOM 1803 C CA . GLU A 1 229 ? -4.058 14.433 5.841 1.00 95.94 229 GLU A CA 1
ATOM 1804 C C . GLU A 1 229 ? -3.648 13.006 5.435 1.00 95.94 229 GLU A C 1
ATOM 1806 O O . GLU A 1 229 ? -2.921 12.334 6.174 1.00 95.94 229 GLU A O 1
ATOM 1811 N N . PRO A 1 230 ? -3.998 12.523 4.222 1.00 96.12 230 PRO A N 1
ATOM 1812 C CA . PRO A 1 230 ? -3.550 11.213 3.738 1.00 96.12 230 PRO A CA 1
ATOM 1813 C C . PRO A 1 230 ? -2.030 11.020 3.786 1.00 96.12 230 PRO A C 1
ATOM 1815 O O . PRO A 1 230 ? -1.552 9.904 3.957 1.00 96.12 230 PRO A O 1
ATOM 1818 N N . SER A 1 231 ? -1.253 12.097 3.650 1.00 93.38 231 SER A N 1
ATOM 1819 C CA . SER A 1 231 ? 0.213 12.062 3.695 1.00 93.38 231 SER A CA 1
ATOM 1820 C C . SER A 1 231 ? 0.786 11.675 5.064 1.00 93.38 231 SER A C 1
ATOM 1822 O O . SER A 1 231 ? 1.939 11.242 5.117 1.00 93.38 231 SER A O 1
ATOM 1824 N N . GLU A 1 232 ? 0.002 11.772 6.142 1.00 94.19 232 GLU A N 1
ATOM 1825 C CA . GLU A 1 232 ? 0.419 11.372 7.490 1.00 94.19 232 GLU A CA 1
ATOM 1826 C C . GLU A 1 232 ? 0.519 9.848 7.645 1.00 94.19 232 GLU A C 1
ATOM 1828 O O . GLU A 1 232 ? 1.283 9.358 8.478 1.00 94.19 232 GLU A O 1
ATOM 1833 N N . PHE A 1 233 ? -0.199 9.078 6.820 1.00 94.81 233 PHE A N 1
ATOM 1834 C CA . PHE A 1 233 ? -0.080 7.623 6.809 1.00 94.81 233 PHE A CA 1
ATOM 1835 C C . PHE A 1 233 ? 1.225 7.186 6.144 1.00 94.81 233 PHE A C 1
ATOM 1837 O O . PHE A 1 233 ? 1.641 7.700 5.099 1.00 94.81 233 PHE A O 1
ATOM 1844 N N . PHE A 1 234 ? 1.889 6.193 6.732 1.00 92.44 234 PHE A N 1
ATOM 1845 C CA . PHE A 1 234 ? 3.168 5.718 6.215 1.00 92.44 234 PHE A CA 1
ATOM 1846 C C . PHE A 1 234 ? 3.001 4.939 4.903 1.00 92.44 234 PHE A C 1
ATOM 1848 O O . PHE A 1 234 ? 3.731 5.177 3.938 1.00 92.44 234 PHE A O 1
ATOM 1855 N N . PHE A 1 235 ? 2.033 4.021 4.855 1.00 90.62 235 PHE A N 1
ATOM 1856 C CA . PHE A 1 235 ? 1.808 3.152 3.703 1.00 90.62 235 PHE A CA 1
ATOM 1857 C C . PHE A 1 235 ? 0.953 3.839 2.646 1.00 90.62 235 PHE A C 1
ATOM 1859 O O . PHE A 1 235 ? -0.106 4.374 2.959 1.00 90.62 235 PHE A O 1
ATOM 1866 N N . GLY A 1 236 ? 1.372 3.757 1.379 1.00 89.50 236 GLY A N 1
ATOM 1867 C CA . GLY A 1 236 ? 0.617 4.331 0.261 1.00 89.50 236 GLY A CA 1
ATOM 1868 C C . GLY A 1 236 ? -0.820 3.809 0.172 1.00 89.50 236 GLY A C 1
ATOM 1869 O O . GLY A 1 236 ? -1.734 4.593 -0.058 1.00 89.50 236 GLY A O 1
ATOM 1870 N N . SER A 1 237 ? -1.032 2.524 0.474 1.00 94.00 237 SER A N 1
ATOM 1871 C CA . SER A 1 237 ? -2.365 1.918 0.515 1.00 94.00 237 SER A CA 1
ATOM 1872 C C . SER A 1 237 ? -3.303 2.575 1.526 1.00 94.00 237 SER A C 1
ATOM 1874 O O . SER A 1 237 ? -4.495 2.699 1.260 1.00 94.00 237 SER A O 1
ATOM 1876 N N . ASP A 1 238 ? -2.775 3.007 2.671 1.00 96.56 238 ASP A N 1
ATOM 1877 C CA . ASP A 1 238 ? -3.563 3.684 3.703 1.00 96.56 238 ASP A CA 1
ATOM 1878 C C . ASP A 1 238 ? -3.868 5.124 3.288 1.00 96.56 238 ASP A C 1
ATOM 1880 O O . ASP A 1 238 ? -4.973 5.606 3.529 1.00 96.56 238 ASP A O 1
ATOM 1884 N N . ARG A 1 239 ? -2.935 5.785 2.581 1.00 95.69 239 ARG A N 1
ATOM 1885 C CA . ARG A 1 239 ? -3.179 7.112 1.991 1.00 95.69 239 ARG A CA 1
ATOM 1886 C C . ARG A 1 239 ? -4.327 7.067 0.990 1.00 95.69 239 ARG A C 1
ATOM 1888 O O . ARG A 1 239 ? -5.201 7.926 1.032 1.00 95.69 239 ARG A O 1
ATOM 1895 N N . GLU A 1 240 ? -4.332 6.070 0.104 1.00 94.81 240 GLU A N 1
ATOM 1896 C CA . GLU A 1 240 ? -5.426 5.877 -0.852 1.00 94.81 240 GLU A CA 1
ATOM 1897 C C . GLU A 1 240 ? -6.756 5.650 -0.142 1.00 94.81 240 GLU A C 1
ATOM 1899 O O . GLU A 1 240 ? -7.738 6.323 -0.448 1.00 94.81 240 GLU A O 1
ATOM 1904 N N . ALA A 1 241 ? -6.778 4.729 0.825 1.00 96.75 241 ALA A N 1
ATOM 1905 C CA . ALA A 1 241 ? -7.991 4.398 1.555 1.00 96.75 241 ALA A CA 1
ATOM 1906 C C . ALA A 1 241 ? -8.549 5.608 2.310 1.00 96.75 241 ALA A C 1
ATOM 1908 O O . ALA A 1 241 ? -9.760 5.831 2.301 1.00 96.75 241 ALA A O 1
ATOM 1909 N N . TRP A 1 242 ? -7.678 6.417 2.920 1.00 97.38 242 TRP A N 1
ATOM 1910 C CA . TRP A 1 242 ? -8.093 7.624 3.625 1.00 97.38 242 TRP A CA 1
ATOM 1911 C C . TRP A 1 242 ? -8.598 8.712 2.675 1.00 97.38 242 TRP A C 1
ATOM 1913 O O . TRP A 1 242 ? -9.654 9.293 2.914 1.00 97.38 242 TRP A O 1
ATOM 1923 N N . ALA A 1 243 ? -7.918 8.936 1.548 1.00 95.50 243 ALA A N 1
ATOM 1924 C CA . ALA A 1 243 ? -8.394 9.860 0.520 1.00 95.50 243 ALA A CA 1
ATOM 1925 C C . ALA A 1 243 ? -9.768 9.439 -0.037 1.00 95.50 243 ALA A C 1
ATOM 1927 O O . ALA A 1 243 ? -10.664 10.273 -0.178 1.00 95.50 243 ALA A O 1
ATOM 1928 N N . ALA A 1 244 ? -9.962 8.141 -0.293 1.00 93.81 244 ALA A N 1
ATOM 1929 C CA . ALA A 1 244 ? -11.239 7.588 -0.736 1.00 93.81 244 ALA A CA 1
ATOM 1930 C C . ALA A 1 244 ? -12.337 7.745 0.330 1.00 93.81 244 ALA A C 1
ATOM 1932 O O . ALA A 1 244 ? -13.476 8.073 -0.002 1.00 93.81 244 ALA A O 1
ATOM 1933 N N . TRP A 1 245 ? -12.001 7.555 1.609 1.00 94.38 245 TRP A N 1
ATOM 1934 C CA . TRP A 1 245 ? -12.922 7.763 2.724 1.00 94.38 245 TRP A CA 1
ATOM 1935 C C . TRP A 1 245 ? -13.386 9.222 2.819 1.00 94.38 245 TRP A C 1
ATOM 1937 O O . TRP A 1 245 ? -14.589 9.483 2.842 1.00 94.38 245 TRP A O 1
ATOM 1947 N N . LEU A 1 246 ? -12.452 10.179 2.818 1.00 92.88 246 LEU A N 1
ATOM 1948 C CA . LEU A 1 246 ? -12.765 11.611 2.879 1.00 92.88 246 LEU A CA 1
ATOM 1949 C C . LEU A 1 246 ? -13.642 12.051 1.697 1.00 92.88 246 LEU A C 1
ATOM 1951 O O . LEU A 1 246 ? -14.603 12.797 1.881 1.00 92.88 246 LEU A O 1
ATOM 1955 N N . ALA A 1 247 ? -13.373 11.532 0.495 1.00 90.44 247 ALA A N 1
ATOM 1956 C CA . ALA A 1 247 ? -14.184 11.809 -0.690 1.00 90.44 247 ALA A CA 1
ATOM 1957 C C . ALA A 1 247 ? -15.631 11.291 -0.575 1.00 90.44 247 ALA A C 1
ATOM 1959 O O . ALA A 1 247 ? -16.534 11.884 -1.163 1.00 90.44 247 ALA A O 1
ATOM 1960 N N . GLN A 1 248 ? -15.860 10.208 0.176 1.00 86.38 248 GLN A N 1
ATOM 1961 C CA . GLN A 1 248 ? -17.200 9.674 0.450 1.00 86.38 248 GLN A CA 1
ATOM 1962 C C . GLN A 1 248 ? -17.943 10.480 1.524 1.00 86.38 248 GLN A C 1
ATOM 1964 O O . GLN A 1 248 ? -19.164 10.542 1.477 1.00 86.38 248 GLN A O 1
ATOM 1969 N N . MET A 1 249 ? -17.236 11.094 2.480 1.00 79.50 249 MET A N 1
ATOM 1970 C CA . MET A 1 249 ? -17.852 11.941 3.515 1.00 79.50 249 MET A CA 1
ATOM 1971 C C . MET A 1 249 ? -18.297 13.314 2.995 1.00 79.50 249 MET A C 1
ATOM 1973 O O . MET A 1 249 ? -19.151 13.949 3.605 1.00 79.50 249 MET A O 1
ATOM 1977 N N . ALA A 1 250 ? -17.700 13.789 1.900 1.00 73.62 250 ALA A N 1
ATOM 1978 C CA . ALA A 1 250 ? -18.025 15.078 1.290 1.00 73.62 250 ALA A CA 1
ATOM 1979 C C . ALA A 1 250 ? -19.265 15.046 0.367 1.00 73.62 250 ALA A C 1
ATOM 1981 O O . ALA A 1 250 ? -19.615 16.081 -0.203 1.00 73.62 250 ALA A O 1
ATOM 1982 N N . GLN A 1 251 ? -19.888 13.875 0.185 1.00 57.06 251 GLN A N 1
ATOM 1983 C CA . GLN A 1 251 ? -21.078 13.643 -0.648 1.00 57.06 251 GLN A CA 1
ATOM 1984 C C . GLN A 1 251 ? -22.339 13.550 0.209 1.00 57.06 251 GLN A C 1
ATOM 1986 O O . GLN A 1 251 ? -23.384 14.055 -0.262 1.00 57.06 251 GLN A O 1
#

Solvent-accessible surface area (backbone atoms only — not comparable to full-atom values): 14082 Å² total; per-residue (Å²): 140,85,88,81,91,76,96,60,58,71,82,75,46,92,62,61,67,51,66,37,62,67,44,82,53,84,72,67,58,58,92,81,35,48,73,75,43,30,40,65,40,37,32,51,58,45,48,21,25,22,72,66,12,38,41,40,31,73,63,62,53,69,64,52,54,48,20,36,45,63,40,55,33,52,74,44,83,41,79,29,63,96,97,39,80,41,15,33,40,31,29,28,48,79,69,73,84,70,48,78,45,46,33,28,31,39,49,34,67,48,86,48,99,90,45,50,21,33,47,35,27,42,31,65,46,90,97,70,44,77,39,36,40,54,43,54,45,69,54,53,93,94,54,50,67,74,54,35,41,42,51,30,28,39,71,77,49,49,42,63,55,47,78,76,44,84,70,38,61,47,85,64,89,38,65,35,97,88,42,72,67,28,38,38,44,40,38,34,26,36,28,37,71,76,62,81,82,42,53,43,71,86,14,35,32,31,45,99,84,72,47,80,42,74,47,92,57,43,30,40,38,78,39,55,54,78,89,61,55,42,82,68,34,64,48,70,54,53,20,51,40,45,49,53,49,54,60,61,73,77,107

pLDDT: mean 88.48, std 9.73, range [57.06, 98.38]

Secondary structure (DSSP, 8-state):
-------S-GGG--PPTT-EEEEE--PPPTTT-GGGGSHHHHHHHHHHEEEEEEEEES---HHHHHHHHHTTEEEEEEEPSTT-SEEEEEEE-SS---EEEEEEEEEEEEEETTEEEEEEEEEEETTTEEEEE-SEEEPPTT--HHHHHHHHHHHHHSS-EEEEEEEEE--S-EEPSS-TTEEEEEEEEEEEESSS-SB-TTSEEE-TTS-EEE-SSEEEEEEESTT--GGGSSSHHHHHHHHHHHHHHT-

Sequence (251 aa):
FSFRRVEKELLHADLPERHYDVVFFDAFAPTAEPHMWSVGVMDVMRHCLKPGGWLVTYCAQGDARRAMLSAGFAVERRPGPPGKREMLKAVRSHHPQGKINVRVYMVVIREGMSGPEVLVSYERLPKLGGVMKFPGGGLEWGEGPAACLRREALEELGQPVAIDRLCHISEHAYVSSFDDTHQVMAVHYAARLLDEPRFDDDGVLEDVFGKRVPLMHQALGWRPVEGLEPSEFFFGSDREAWAAWLAQMAQ

Foldseek 3Di:
DDDDDDPDDLLPDPADFQADQEAEDEDPACVVPVVCLALSSLLSVLRNHHAFGKYWYLDPDPSSVVSNVLSQWDKDWDQHDPPGRIIIMTTNHNDRDFAEWEWEFEWEWDQDPVGIWTKWKWFQDPPPGTFIFGQTTTADVVGDNVRRHQVSCCVQQVAGKDFDAWQDWQPDWDQDPVDSRYTYIYTYTYIYTPDPGQFDQQQWGQHPVRDTDHDPTMGMDIGDLPPDQLVRGPDPSRSVSNVSVVVVVVD

Nearest PDB structures (foldseek):
  2qy6-assembly1_A  TM=9.270E-01  e=1.411E-07  Escherichia coli O157:H7
  3awi-assembly4_D  TM=9.054E-01  e=3.093E-07  Escherichia coli K-12
  3ps9-assembly1_A  TM=7.636E-01  e=3.521E-08  Escherichia coli BL21
  3pvc-assembly1_A  TM=7.750E-01  e=1.329E-07  Yersinia pestis
  3sgl-assembly1_A  TM=7.834E-01  e=1.592E-07  Yersinia pestis

Mean predicted aligned error: 10.2 Å